Protein AF-G7L128-F1 (afdb_monomer_lite)

Organism: Medicago truncatula (NCBI:txid3880)

Foldseek 3Di:
DDDDDDDDDDPPDDDDDDDALVNVVLVLLQVWQKEWEAAPPDPQQVVVCCVLVVLVFDYHYDHLVPDPCSVRNLVVQCVVQVDPDFPGWMHGNSHTQGHSVSCVVCVVVVVNQVSSVVSVRHDDDDDPQKDWDWDDDPPGIDIDIDGDQQFFDPVLVVVVVVQVVVVVVCPPDDDSPDDADDDDDDDDDDDDDDDDDDDDDDPVNLVVLLVVLCVLQVHNPDDSVLSVQLVVVLVVLVVVPDDQADKDKDKDKDQCQVVDVVHHDPNHRGDRIDIDIDIDGNNCCNPRCNSNVSSVSVVVD

Radius of gyration: 31.06 Å; chains: 1; bounding box: 89×85×81 Å

Secondary structure (DSSP, 8-state):
----PPP-----PPPP----HHHHHHHHHHHSSEEEEE-TT-HHHHHHHHHHHHTT---EEEETTTSTTHHHHHHHHHHHHT-S--PSEEEETTEEEESHHHHHHHHHTSTHHHHHHHTT----SS--SEEEEEEEETTEEEEEEEE-TTT--HHHHHHHHHHHHHHTT-TT----SS------------------------HHHHHHHHHHHHHHHT-S---HHHHHHHHHHHHHHHHHT--TT-EEEEEEEEE-GGGSSSPPPTT--S--EEEEEEEEEHHHHHSTTHHHHHHHHHHT-

Sequence (301 aa):
MHYQTASWGNYHMTPTMMCDPLERIERLASENAVVIFSISTCCMCHAIKRLFCGMGVNPAVHELDEDPRGKELERALMRLLGTSNVVPVVFIGGKLIGTMDRVMACHINGSLVPLLKQAGALWFPSYVKTKIQVTELVDGIFIGCSFNHVVVDGKSVWHFINSWAEISRSCCHYQISKPPTLDFSSLNEEKHCLSNRLFHFTKEKILQLKSKINEEIGTTKISSLQALLTHIWSYVICFKQFDPQDEVFNRVMIGVGPRLVPPLPEYYFGNAIVSCMVKMKVGELLEEGGLSRHFLEIKAI

pLDDT: mean 77.66, std 19.0, range [26.95, 97.56]

InterPro domains:
  IPR002109 Glutaredoxin [PF00462] (34-97)
  IPR011905 Glutaredoxin-like, plant II [TIGR02189] (25-123)
  IPR023213 Chloramphenicol acetyltransferase-like domain superfamily [G3DSA:3.30.559.10] (128-182)
  IPR023213 Chloramphenicol acetyltransferase-like domain superfamily [G3DSA:3.30.559.10] (183-300)
  IPR036249 Thioredoxin-like superfamily [SSF52833] (22-123)
  IPR051283 Secondary metabolite acyltransferase [PTHR31896] (131-293)

Structure (mmCIF, N/CA/C/O backbone):
data_AF-G7L128-F1
#
_entry.id   AF-G7L128-F1
#
loop_
_atom_site.group_PDB
_atom_site.id
_atom_site.type_symbol
_atom_site.label_atom_id
_atom_site.label_alt_id
_atom_site.label_comp_id
_atom_site.label_asym_id
_atom_site.label_entity_id
_atom_site.label_seq_id
_atom_site.pdbx_PDB_ins_code
_atom_site.Cartn_x
_atom_site.Cartn_y
_atom_site.Cartn_z
_atom_site.occupancy
_atom_site.B_iso_or_equiv
_atom_site.auth_seq_id
_atom_site.auth_comp_id
_atom_site.auth_asym_id
_atom_site.auth_atom_id
_atom_site.pdbx_PDB_model_num
ATOM 1 N N . MET A 1 1 ? 56.629 -56.882 -9.388 1.00 32.88 1 MET A N 1
ATOM 2 C CA . MET A 1 1 ? 57.715 -55.891 -9.201 1.00 32.88 1 MET A CA 1
ATOM 3 C C . MET A 1 1 ? 57.555 -54.792 -10.244 1.00 32.88 1 MET A C 1
ATOM 5 O O . MET A 1 1 ? 57.111 -55.111 -11.333 1.00 32.88 1 MET A O 1
ATOM 9 N N . HIS A 1 2 ? 57.917 -53.554 -9.891 1.00 26.95 2 HIS A N 1
ATOM 10 C CA . HIS A 1 2 ? 58.057 -52.364 -10.752 1.00 26.95 2 HIS A CA 1
ATOM 11 C C . HIS A 1 2 ? 56.860 -51.872 -11.597 1.00 26.95 2 HIS A C 1
ATOM 13 O O . HIS A 1 2 ? 56.593 -52.332 -12.698 1.00 26.95 2 HIS A O 1
ATOM 19 N N . TYR A 1 3 ? 56.221 -50.833 -11.048 1.00 27.47 3 TYR A N 1
ATOM 20 C CA . TYR A 1 3 ? 55.767 -49.593 -11.695 1.00 27.47 3 TYR A CA 1
ATOM 21 C C . TYR A 1 3 ? 55.945 -49.427 -13.217 1.00 27.47 3 TYR A C 1
ATOM 23 O O . TYR A 1 3 ? 57.064 -49.433 -13.725 1.00 27.47 3 TYR A O 1
ATOM 31 N N . GLN A 1 4 ? 54.861 -48.992 -13.867 1.00 28.03 4 GLN A N 1
ATOM 32 C CA . GLN A 1 4 ? 54.910 -47.994 -14.938 1.00 28.03 4 GLN A CA 1
ATOM 33 C C . GLN A 1 4 ? 53.908 -46.870 -14.643 1.00 28.03 4 GLN A C 1
ATOM 35 O O . GLN A 1 4 ? 52.786 -47.109 -14.201 1.00 28.03 4 GLN A O 1
ATOM 40 N N . THR A 1 5 ? 54.344 -45.632 -14.854 1.00 34.25 5 THR A N 1
ATOM 41 C CA . THR A 1 5 ? 53.574 -44.400 -14.648 1.00 34.25 5 THR A CA 1
ATOM 42 C C . THR A 1 5 ? 52.685 -44.098 -15.851 1.00 34.25 5 THR A C 1
ATOM 44 O O . THR A 1 5 ? 53.198 -43.897 -16.952 1.00 34.25 5 THR A O 1
ATOM 47 N N . ALA A 1 6 ? 51.372 -43.997 -15.640 1.00 31.17 6 ALA A N 1
ATOM 48 C CA . ALA A 1 6 ? 50.448 -43.482 -16.647 1.00 31.17 6 ALA A CA 1
ATOM 49 C C . ALA A 1 6 ? 50.502 -41.943 -16.693 1.00 31.17 6 ALA A C 1
ATOM 51 O O . ALA A 1 6 ? 50.435 -41.276 -15.660 1.00 31.17 6 ALA A O 1
ATOM 52 N N . SER A 1 7 ? 50.654 -41.396 -17.901 1.00 30.08 7 SER A N 1
ATOM 53 C CA . SER A 1 7 ? 50.769 -39.956 -18.156 1.00 30.08 7 SER A CA 1
ATOM 54 C C . SER A 1 7 ? 49.443 -39.213 -17.944 1.00 30.08 7 SER A C 1
ATOM 56 O O . SER A 1 7 ? 48.365 -39.800 -18.041 1.00 30.08 7 SER A O 1
ATOM 58 N N . TRP A 1 8 ? 49.523 -37.907 -17.685 1.00 32.00 8 TRP A N 1
ATOM 59 C CA . TRP A 1 8 ? 48.364 -37.037 -17.483 1.00 32.00 8 TRP A CA 1
ATOM 60 C C . TRP A 1 8 ? 47.565 -36.885 -18.787 1.00 32.00 8 TRP A C 1
ATOM 62 O O . TRP A 1 8 ? 47.996 -36.209 -19.719 1.00 32.00 8 TRP A O 1
ATOM 72 N N . GLY A 1 9 ? 46.389 -37.513 -18.846 1.00 30.06 9 GLY A N 1
ATOM 73 C CA . GLY A 1 9 ? 45.418 -37.318 -19.922 1.00 30.06 9 GLY A CA 1
ATOM 74 C C . GLY A 1 9 ? 44.589 -36.052 -19.701 1.00 30.06 9 GLY A C 1
ATOM 75 O O . GLY A 1 9 ? 44.065 -35.835 -18.610 1.00 30.06 9 GLY A O 1
ATOM 76 N N . ASN A 1 10 ? 44.459 -35.224 -20.740 1.00 27.31 10 ASN A N 1
ATOM 77 C CA . ASN A 1 10 ? 43.702 -33.974 -20.694 1.00 27.31 10 ASN A CA 1
ATOM 78 C C . ASN A 1 10 ? 42.234 -34.199 -20.300 1.00 27.31 10 ASN A C 1
ATOM 80 O O . ASN A 1 10 ? 41.473 -34.826 -21.040 1.00 27.31 10 ASN A O 1
ATOM 84 N N . TYR A 1 11 ? 41.808 -33.578 -19.199 1.00 30.23 11 TYR A N 1
ATOM 85 C CA . TYR A 1 11 ? 40.392 -33.360 -18.922 1.00 30.23 11 TYR A CA 1
ATOM 86 C C . TYR A 1 11 ? 39.844 -32.336 -19.922 1.00 30.23 11 TYR A C 1
ATOM 88 O O . TYR A 1 11 ? 39.927 -31.127 -19.707 1.00 30.23 11 TYR A O 1
ATOM 96 N N . HIS A 1 12 ? 39.283 -32.818 -21.032 1.00 31.59 12 HIS A N 1
ATOM 97 C CA . HIS A 1 12 ? 38.457 -31.991 -21.906 1.00 31.59 12 HIS A CA 1
ATOM 98 C C . HIS A 1 12 ? 37.225 -31.519 -21.122 1.00 31.59 12 HIS A C 1
ATOM 100 O O . HIS A 1 12 ? 36.270 -32.273 -20.942 1.00 31.59 12 HIS A O 1
ATOM 106 N N . MET A 1 13 ? 37.242 -30.268 -20.655 1.00 30.31 13 MET A N 1
ATOM 107 C CA . MET A 1 13 ? 36.038 -29.627 -20.127 1.00 30.31 13 MET A CA 1
ATOM 108 C C . MET A 1 13 ? 35.024 -29.474 -21.263 1.00 30.31 13 MET A C 1
ATOM 110 O O . MET A 1 13 ? 35.315 -28.869 -22.295 1.00 30.31 13 MET A O 1
ATOM 114 N N . THR A 1 14 ? 33.825 -30.017 -21.072 1.00 31.02 14 THR A N 1
ATOM 115 C CA . THR A 1 14 ? 32.696 -29.802 -21.981 1.00 31.02 14 THR A CA 1
ATOM 116 C C . THR A 1 14 ? 32.240 -28.343 -21.907 1.00 31.02 14 THR A C 1
ATOM 118 O O . THR A 1 14 ? 32.032 -27.857 -20.792 1.00 31.02 14 THR A O 1
ATOM 121 N N . PRO A 1 15 ? 32.042 -27.639 -23.038 1.00 40.88 15 PRO A N 1
ATOM 122 C CA . PRO A 1 15 ? 31.575 -26.259 -23.017 1.00 40.88 15 PRO A CA 1
ATOM 123 C C . PRO A 1 15 ? 30.187 -26.139 -22.381 1.00 40.88 15 PRO A C 1
ATOM 125 O O . PRO A 1 15 ? 29.234 -26.793 -22.807 1.00 40.88 15 PRO A O 1
ATOM 128 N N . THR A 1 16 ? 30.072 -25.275 -21.375 1.00 42.59 16 THR A N 1
ATOM 129 C CA . THR A 1 16 ? 28.796 -24.864 -20.781 1.00 42.59 16 THR A CA 1
ATOM 130 C C . THR A 1 16 ? 27.873 -24.299 -21.865 1.00 42.59 16 THR A C 1
ATOM 132 O O . THR A 1 16 ? 28.326 -23.527 -22.709 1.00 42.59 16 THR A O 1
ATOM 135 N N . MET A 1 17 ? 26.585 -24.659 -21.838 1.00 43.59 17 MET A N 1
ATOM 136 C CA . MET A 1 17 ? 25.601 -24.264 -22.856 1.00 43.59 17 MET A CA 1
ATOM 137 C C . MET A 1 17 ? 25.582 -22.744 -23.098 1.00 43.59 17 MET A C 1
ATOM 139 O O . MET A 1 17 ? 25.109 -21.973 -22.261 1.00 43.59 17 MET A O 1
ATO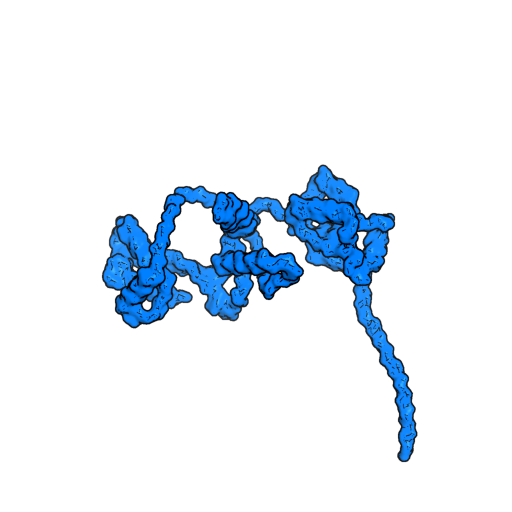M 143 N N . MET A 1 18 ? 26.045 -22.315 -24.275 1.00 48.16 18 MET A N 1
ATOM 144 C CA . MET A 1 18 ? 25.820 -20.959 -24.769 1.00 48.16 18 MET A CA 1
ATOM 145 C C . MET A 1 18 ? 24.379 -20.864 -25.284 1.00 48.16 18 MET A C 1
ATOM 147 O O . MET A 1 18 ? 24.076 -21.349 -26.369 1.00 48.16 18 MET A O 1
ATOM 151 N N . CYS A 1 19 ? 23.495 -20.262 -24.487 1.00 59.25 19 CYS A N 1
ATOM 152 C CA . CYS A 1 19 ? 22.141 -19.883 -24.908 1.00 59.25 19 CYS A CA 1
ATOM 153 C C . CYS A 1 19 ? 22.226 -18.846 -26.041 1.00 59.25 19 CYS A C 1
ATOM 155 O O . CYS A 1 19 ? 22.999 -17.883 -25.932 1.00 59.25 19 CYS A O 1
ATOM 157 N N . ASP A 1 20 ? 21.474 -19.074 -27.119 1.00 87.88 20 ASP A N 1
ATOM 158 C CA . ASP A 1 20 ? 21.613 -18.345 -28.382 1.00 87.88 20 ASP A CA 1
ATOM 159 C C . ASP A 1 20 ? 21.229 -16.853 -28.230 1.00 87.88 20 ASP A C 1
ATOM 161 O O . ASP A 1 20 ? 20.316 -16.522 -27.466 1.00 87.88 20 ASP A O 1
ATOM 165 N N . PRO A 1 21 ? 21.902 -15.906 -28.919 1.00 89.75 21 PRO A N 1
ATOM 166 C CA . PRO A 1 21 ? 21.582 -14.486 -28.789 1.00 89.75 21 PRO A CA 1
ATOM 167 C C . PRO A 1 21 ? 20.144 -14.116 -29.179 1.00 89.75 21 PRO A C 1
ATOM 169 O O . PRO A 1 21 ? 19.606 -13.178 -28.593 1.00 89.75 21 PRO A O 1
ATOM 172 N N . LEU A 1 22 ? 19.511 -14.823 -30.123 1.00 90.62 22 LEU A N 1
ATOM 173 C CA . LEU A 1 22 ? 18.109 -14.602 -30.489 1.00 90.62 22 LEU A CA 1
ATOM 174 C C . LEU A 1 22 ? 17.167 -15.157 -29.414 1.00 90.62 22 LEU A C 1
ATOM 176 O O . LEU A 1 22 ? 16.297 -14.426 -28.948 1.00 90.62 22 LEU A O 1
ATOM 180 N N . GLU A 1 23 ? 17.407 -16.383 -28.944 1.00 91.88 23 GLU A N 1
ATOM 181 C CA . GLU A 1 23 ? 16.674 -16.991 -27.820 1.00 91.88 23 GLU A CA 1
ATOM 182 C C . GLU A 1 23 ? 16.718 -16.085 -26.572 1.00 91.88 23 GLU A C 1
ATOM 184 O O . GLU A 1 23 ? 15.709 -15.873 -25.895 1.00 91.88 23 GLU A O 1
ATOM 189 N N . ARG A 1 24 ? 17.872 -15.457 -26.299 1.00 93.12 24 ARG A N 1
ATOM 190 C CA . ARG A 1 24 ? 18.017 -14.464 -25.225 1.00 93.12 24 ARG A CA 1
ATOM 191 C C . ARG A 1 24 ? 17.147 -13.219 -25.446 1.00 93.12 24 ARG A C 1
ATOM 193 O O . ARG A 1 24 ? 16.585 -12.721 -24.473 1.00 93.12 24 ARG A O 1
ATOM 200 N N . ILE A 1 25 ? 17.043 -12.703 -26.674 1.00 94.00 25 ILE A N 1
ATOM 201 C CA . ILE A 1 25 ? 16.193 -11.540 -26.999 1.00 94.00 25 ILE A CA 1
ATOM 202 C C . ILE A 1 25 ? 14.718 -11.891 -26.804 1.00 94.00 25 ILE A C 1
ATOM 204 O O . ILE A 1 25 ? 14.003 -11.146 -26.134 1.00 94.00 25 ILE A O 1
ATOM 208 N N . GLU A 1 26 ? 14.280 -13.028 -27.346 1.00 92.94 26 GLU A N 1
ATOM 209 C CA . GLU A 1 26 ? 12.899 -13.506 -27.244 1.00 92.94 26 GLU A CA 1
ATOM 210 C C . GLU A 1 26 ? 12.492 -13.728 -25.786 1.00 92.94 26 GLU A C 1
ATOM 212 O O . GLU A 1 26 ? 11.439 -13.248 -25.362 1.00 92.94 26 GLU A O 1
ATOM 217 N N . ARG A 1 27 ? 13.364 -14.358 -24.986 1.00 93.56 27 ARG A N 1
ATOM 218 C CA . ARG A 1 27 ? 13.123 -14.548 -23.554 1.00 93.56 27 ARG A CA 1
ATOM 219 C C . ARG A 1 27 ? 12.930 -13.213 -22.838 1.00 93.56 27 ARG A C 1
ATOM 221 O O . ARG A 1 27 ? 11.882 -13.019 -22.227 1.00 93.56 27 ARG A O 1
ATOM 228 N N . LEU A 1 28 ? 13.874 -12.276 -22.975 1.00 92.44 28 LEU A N 1
ATOM 229 C CA . LEU A 1 28 ? 13.788 -10.956 -22.335 1.00 92.44 28 LEU A CA 1
ATOM 230 C C . LEU A 1 28 ? 12.509 -10.205 -22.744 1.00 92.44 28 LEU A C 1
ATOM 232 O O . LEU A 1 28 ? 11.834 -9.637 -21.884 1.00 92.44 28 LEU A O 1
ATOM 236 N N . ALA A 1 29 ? 12.149 -10.252 -24.033 1.00 93.69 29 ALA A N 1
ATOM 237 C CA . ALA A 1 29 ? 10.928 -9.655 -24.578 1.00 93.69 29 ALA A CA 1
ATOM 238 C C . ALA A 1 29 ? 9.633 -10.309 -24.060 1.00 93.69 29 ALA A C 1
ATOM 240 O O . ALA A 1 29 ? 8.615 -9.626 -23.958 1.00 93.69 29 ALA A O 1
ATOM 241 N N . SER A 1 30 ? 9.658 -11.609 -23.748 1.00 90.88 30 SER A N 1
ATOM 242 C CA . SER A 1 30 ? 8.515 -12.363 -23.210 1.00 90.88 30 SER A CA 1
ATOM 243 C C . SER A 1 30 ? 8.334 -12.208 -21.694 1.00 90.88 30 SER A C 1
ATOM 245 O O . SER A 1 30 ? 7.203 -12.186 -21.214 1.00 90.88 30 SER A O 1
ATOM 247 N N . GLU A 1 31 ? 9.432 -12.051 -20.947 1.00 91.31 31 GLU A N 1
ATOM 248 C CA . GLU A 1 31 ? 9.440 -11.897 -19.485 1.00 91.31 31 GLU A CA 1
ATOM 249 C C . GLU A 1 31 ? 8.936 -10.512 -19.031 1.00 91.31 31 GLU A C 1
ATOM 251 O O . GLU A 1 31 ? 8.570 -10.337 -17.870 1.00 91.31 31 GLU A O 1
ATOM 256 N N . ASN A 1 32 ? 8.906 -9.518 -19.930 1.00 88.38 32 ASN A N 1
ATOM 257 C CA . ASN A 1 32 ? 8.636 -8.118 -19.600 1.00 88.38 32 ASN A CA 1
ATOM 258 C C . ASN A 1 32 ? 7.580 -7.493 -20.526 1.00 88.38 32 ASN A C 1
ATOM 260 O O . ASN A 1 32 ? 7.617 -7.648 -21.744 1.00 88.38 32 ASN A O 1
ATOM 264 N N . ALA A 1 33 ? 6.672 -6.693 -19.956 1.00 91.50 33 ALA A N 1
ATOM 265 C CA . ALA A 1 33 ? 5.593 -6.037 -20.703 1.00 91.50 33 ALA A CA 1
ATOM 266 C C . ALA A 1 33 ? 6.096 -5.068 -21.796 1.00 91.50 33 ALA A C 1
ATOM 268 O O . ALA A 1 33 ? 5.480 -4.960 -22.860 1.00 91.50 33 ALA A O 1
ATOM 269 N N . VAL A 1 34 ? 7.216 -4.379 -21.546 1.00 96.25 34 VAL A N 1
ATOM 270 C CA . VAL A 1 34 ? 7.946 -3.554 -22.522 1.00 96.25 34 VAL A CA 1
ATOM 271 C C . VAL A 1 34 ? 9.441 -3.749 -22.315 1.00 96.25 34 VAL A C 1
ATOM 273 O O . VAL A 1 34 ? 9.915 -3.651 -21.182 1.00 96.25 34 VAL A O 1
ATOM 276 N N . VAL A 1 35 ? 10.177 -3.960 -23.406 1.00 97.56 35 VAL A N 1
ATOM 277 C CA . VAL A 1 35 ? 11.645 -4.034 -23.413 1.00 97.56 35 VAL A CA 1
ATOM 278 C C . VAL A 1 35 ? 12.216 -3.003 -24.370 1.00 97.56 35 VAL A C 1
ATOM 280 O O . VAL A 1 35 ? 11.709 -2.840 -25.481 1.00 97.56 35 VAL A O 1
ATOM 283 N N . ILE A 1 36 ? 13.290 -2.336 -23.951 1.00 96.88 36 ILE A N 1
ATOM 284 C CA . ILE A 1 36 ? 14.074 -1.411 -24.767 1.00 96.88 36 ILE A CA 1
ATOM 285 C C . ILE A 1 36 ? 15.528 -1.894 -24.790 1.00 96.88 36 ILE A C 1
ATOM 287 O O . ILE A 1 36 ? 16.222 -1.817 -23.776 1.00 96.88 36 ILE A O 1
ATOM 291 N N . PHE A 1 37 ? 16.012 -2.327 -25.953 1.00 96.50 37 PHE A N 1
ATOM 292 C CA . PHE A 1 37 ? 17.449 -2.475 -26.194 1.00 96.50 37 PHE A CA 1
ATOM 293 C C . PHE A 1 37 ? 18.019 -1.125 -26.627 1.00 96.50 37 PHE A C 1
ATOM 295 O O . PHE A 1 37 ? 17.472 -0.464 -27.514 1.00 96.50 37 PHE A O 1
ATOM 302 N N . SER A 1 38 ? 19.088 -0.698 -25.965 1.00 93.69 38 SER A N 1
ATOM 303 C CA . SER A 1 38 ? 19.544 0.690 -25.928 1.00 93.69 38 SER A CA 1
ATOM 304 C C . SER A 1 38 ? 21.074 0.780 -25.996 1.00 93.69 38 SER A C 1
ATOM 306 O O . SER A 1 38 ? 21.760 -0.223 -25.833 1.00 93.69 38 SER A O 1
ATOM 308 N N . ILE A 1 39 ? 21.599 1.978 -26.253 1.00 91.62 39 ILE A N 1
ATOM 309 C CA . ILE A 1 39 ? 22.991 2.352 -25.965 1.00 91.62 39 ILE A CA 1
ATOM 310 C C . ILE A 1 39 ? 22.949 3.553 -25.016 1.00 91.62 39 ILE A C 1
ATOM 312 O O . ILE A 1 39 ? 22.204 4.507 -25.280 1.00 91.62 39 ILE A O 1
ATOM 316 N N . SER A 1 40 ? 23.750 3.525 -23.948 1.00 84.12 40 SER A N 1
ATOM 317 C CA . SER A 1 40 ? 23.712 4.507 -22.852 1.00 84.12 40 SER A CA 1
ATOM 318 C C . SER A 1 40 ? 23.895 5.957 -23.326 1.00 84.12 40 SER A C 1
ATOM 320 O O . SER A 1 40 ? 23.267 6.869 -22.796 1.00 84.12 40 SER A O 1
ATOM 322 N N . THR A 1 41 ? 24.697 6.160 -24.377 1.00 84.94 41 THR A N 1
ATOM 323 C CA . THR A 1 41 ? 25.055 7.466 -24.961 1.00 84.94 41 THR A CA 1
ATOM 324 C C . THR A 1 41 ? 24.150 7.917 -26.120 1.00 84.94 41 THR A C 1
ATOM 326 O O . THR A 1 41 ? 24.357 8.985 -26.699 1.00 84.94 41 THR A O 1
ATOM 329 N N . CYS A 1 42 ? 23.131 7.135 -26.492 1.00 85.00 42 CYS A N 1
ATOM 330 C CA . CYS A 1 42 ? 22.290 7.421 -27.655 1.00 85.00 42 CYS A CA 1
ATOM 331 C C . CYS A 1 42 ? 21.108 8.355 -27.322 1.00 85.00 42 CYS A C 1
ATOM 333 O O . CYS A 1 42 ? 20.186 7.998 -26.582 1.00 85.00 42 CYS A O 1
ATOM 335 N N . CYS A 1 43 ? 21.056 9.531 -27.959 1.00 85.88 43 CYS A N 1
ATOM 336 C CA . CYS A 1 43 ? 19.971 10.507 -27.779 1.00 85.88 43 CYS A CA 1
ATOM 337 C C . CYS A 1 43 ? 18.574 9.952 -28.128 1.00 85.88 43 CYS A C 1
ATOM 339 O O . CYS A 1 43 ? 17.607 10.235 -27.420 1.00 85.88 43 CYS A O 1
ATOM 341 N N . MET A 1 44 ? 18.468 9.102 -29.157 1.00 90.31 44 MET A N 1
ATOM 342 C CA . MET A 1 44 ? 17.212 8.442 -29.545 1.00 90.31 44 MET A CA 1
ATOM 343 C C . MET A 1 44 ? 16.751 7.437 -28.481 1.00 90.31 44 MET A C 1
ATOM 345 O O . MET A 1 44 ? 15.557 7.335 -28.199 1.00 90.31 44 MET A O 1
ATOM 349 N N . CYS A 1 45 ? 17.690 6.751 -27.821 1.00 85.69 45 CYS A N 1
ATOM 350 C CA . CYS A 1 45 ? 17.380 5.867 -26.699 1.00 85.69 45 CYS A CA 1
ATOM 351 C C . CYS A 1 45 ? 16.856 6.654 -25.493 1.00 85.69 45 CYS A C 1
ATOM 353 O O . CYS A 1 45 ? 15.855 6.257 -24.897 1.00 85.69 45 CYS A O 1
ATOM 355 N N . HIS A 1 46 ? 17.459 7.802 -25.164 1.00 86.50 46 HIS A N 1
ATOM 356 C CA . HIS A 1 46 ? 16.912 8.694 -24.136 1.00 86.50 46 HIS A CA 1
ATOM 357 C C . HIS A 1 46 ? 15.513 9.215 -24.495 1.00 86.50 46 HIS A C 1
ATOM 359 O O . HIS A 1 46 ? 14.645 9.244 -23.623 1.00 86.50 46 HIS A O 1
ATOM 365 N N . ALA A 1 47 ? 15.266 9.589 -25.755 1.00 83.56 47 ALA A N 1
ATOM 366 C CA . ALA A 1 47 ? 13.951 10.044 -26.208 1.00 83.56 47 ALA A CA 1
ATOM 367 C C . ALA A 1 47 ? 12.873 8.961 -26.014 1.00 83.56 47 ALA A C 1
ATOM 369 O O . ALA A 1 47 ? 11.831 9.238 -25.422 1.00 83.56 47 ALA A O 1
ATOM 370 N N . ILE A 1 48 ? 13.157 7.715 -26.412 1.00 91.31 48 ILE A N 1
ATOM 371 C CA . ILE A 1 48 ? 12.264 6.565 -26.200 1.00 91.31 48 ILE A CA 1
ATOM 372 C C . ILE A 1 48 ? 12.022 6.277 -24.713 1.00 91.31 48 ILE A C 1
ATOM 374 O O . ILE A 1 48 ? 10.869 6.127 -24.307 1.00 91.31 48 ILE A O 1
ATOM 378 N N . LYS A 1 49 ? 13.070 6.261 -23.877 1.00 87.19 49 LYS A N 1
ATOM 379 C CA . LYS A 1 49 ? 12.919 6.065 -22.422 1.00 87.19 49 LYS A CA 1
ATOM 380 C C . LYS A 1 49 ? 12.015 7.146 -21.822 1.00 87.19 49 LYS A C 1
ATOM 382 O O . LYS A 1 49 ? 11.091 6.833 -21.078 1.00 87.19 49 LYS A O 1
ATOM 387 N N . ARG A 1 50 ? 12.219 8.417 -22.197 1.00 81.62 50 ARG A N 1
ATOM 388 C CA . ARG A 1 50 ? 11.389 9.540 -21.729 1.00 81.62 50 ARG A CA 1
ATOM 389 C C . ARG A 1 50 ? 9.952 9.486 -22.246 1.00 81.62 50 ARG A C 1
ATOM 391 O O . ARG A 1 50 ? 9.063 9.866 -21.491 1.00 81.62 50 ARG A O 1
ATOM 398 N N . LEU A 1 51 ? 9.713 8.999 -23.465 1.00 84.94 51 LEU A N 1
ATOM 399 C CA . LEU A 1 51 ? 8.364 8.786 -23.997 1.00 84.94 51 LEU A CA 1
ATOM 400 C C . LEU A 1 51 ? 7.592 7.774 -23.140 1.00 84.94 51 LEU A C 1
ATOM 402 O O . LEU A 1 51 ? 6.518 8.096 -22.638 1.00 84.94 51 LEU A O 1
ATOM 406 N N . PHE A 1 52 ? 8.158 6.585 -22.908 1.00 86.12 52 PHE A N 1
ATOM 407 C CA . PHE A 1 52 ? 7.500 5.552 -22.101 1.00 86.12 52 PHE A CA 1
ATOM 408 C C . PHE A 1 52 ? 7.315 5.984 -20.639 1.00 86.12 52 PHE A C 1
ATOM 410 O O . PHE A 1 52 ? 6.195 5.902 -20.131 1.00 86.12 52 PHE A O 1
ATOM 417 N N . CYS A 1 53 ? 8.344 6.548 -19.996 1.00 79.69 53 CYS A N 1
ATOM 418 C CA . CYS A 1 53 ? 8.216 7.079 -18.635 1.00 79.69 53 CYS A CA 1
ATOM 419 C C . CYS A 1 53 ? 7.174 8.210 -18.544 1.00 79.69 53 CYS A C 1
ATOM 421 O O . CYS A 1 53 ? 6.386 8.242 -17.602 1.00 79.69 53 CYS A O 1
ATOM 423 N N . GLY A 1 54 ? 7.118 9.110 -19.533 1.00 70.69 54 GLY A N 1
ATOM 424 C CA . GLY A 1 54 ? 6.122 10.186 -19.606 1.00 70.69 54 GLY A CA 1
ATOM 425 C C . GLY A 1 54 ? 4.689 9.686 -19.824 1.00 70.69 54 GLY A C 1
ATOM 426 O O . GLY A 1 54 ? 3.740 10.335 -19.392 1.00 70.69 54 GLY A O 1
ATOM 427 N N . MET A 1 55 ? 4.526 8.508 -20.431 1.00 79.19 55 MET A N 1
ATOM 428 C CA . MET A 1 55 ? 3.246 7.804 -20.538 1.00 79.19 55 MET A CA 1
ATOM 429 C C . MET A 1 55 ? 2.898 6.985 -19.277 1.00 79.19 55 MET A C 1
ATOM 431 O O . MET A 1 55 ? 1.807 6.428 -19.212 1.00 79.19 55 MET A O 1
ATOM 435 N N . GLY A 1 56 ? 3.780 6.915 -18.271 1.00 73.94 56 GLY A N 1
ATOM 436 C CA . GLY A 1 56 ? 3.576 6.126 -17.047 1.00 73.94 56 GLY A CA 1
ATOM 437 C C . GLY A 1 56 ? 3.933 4.640 -17.177 1.00 73.94 56 GLY A C 1
ATOM 438 O O . GLY A 1 56 ? 3.505 3.835 -16.353 1.00 73.94 56 GLY A O 1
ATOM 439 N N . VAL A 1 57 ? 4.699 4.269 -18.206 1.00 84.56 57 VAL A N 1
ATOM 440 C CA . VAL A 1 57 ? 5.195 2.905 -18.441 1.00 84.56 57 VAL A CA 1
ATOM 441 C C . VAL A 1 57 ? 6.568 2.734 -17.791 1.00 84.56 57 VAL A C 1
ATOM 443 O O . VAL A 1 57 ? 7.418 3.613 -17.916 1.00 84.56 57 VAL A O 1
ATOM 446 N N . ASN A 1 58 ? 6.812 1.580 -17.163 1.00 83.00 58 ASN A N 1
ATOM 447 C CA . ASN A 1 58 ? 8.129 1.181 -16.657 1.00 83.00 58 ASN A CA 1
ATOM 448 C C . ASN A 1 58 ? 8.744 0.084 -17.555 1.00 83.00 58 ASN A C 1
ATOM 450 O O . ASN A 1 58 ? 8.432 -1.092 -17.356 1.00 83.00 58 ASN A O 1
ATOM 454 N N . PRO A 1 59 ? 9.549 0.434 -18.574 1.00 89.62 59 PRO A N 1
ATOM 455 C CA . PRO A 1 59 ? 10.162 -0.539 -19.474 1.00 89.62 59 PRO A CA 1
ATOM 456 C C . PRO A 1 59 ? 11.401 -1.202 -18.855 1.00 89.62 59 PRO A C 1
ATOM 458 O O . PRO A 1 59 ? 12.201 -0.543 -18.191 1.00 89.62 59 PRO A O 1
ATOM 461 N N . ALA A 1 60 ? 11.624 -2.481 -19.156 1.00 94.19 60 ALA A N 1
ATOM 462 C CA . ALA A 1 60 ? 12.913 -3.122 -18.919 1.00 94.19 60 ALA A CA 1
ATOM 463 C C . ALA A 1 60 ? 13.929 -2.607 -19.952 1.00 94.19 60 ALA A C 1
ATOM 465 O O . ALA A 1 60 ? 13.713 -2.723 -21.160 1.00 94.19 60 ALA A O 1
ATOM 466 N N . VAL A 1 61 ? 15.024 -2.002 -19.490 1.00 93.69 61 VAL A N 1
ATOM 467 C CA . VAL A 1 61 ? 16.066 -1.435 -20.357 1.00 93.69 61 VAL A CA 1
ATOM 468 C C . VAL A 1 61 ? 17.302 -2.328 -20.324 1.00 93.69 61 VAL A C 1
ATOM 470 O O . VAL A 1 61 ? 17.793 -2.675 -19.252 1.00 93.69 61 VAL A O 1
ATOM 473 N N . HIS A 1 62 ? 17.821 -2.666 -21.502 1.00 93.88 62 HIS A N 1
ATOM 474 C CA . HIS A 1 62 ? 19.088 -3.373 -21.669 1.00 93.88 62 HIS A CA 1
ATOM 475 C C . HIS A 1 62 ? 20.050 -2.502 -22.482 1.00 93.88 62 HIS A C 1
ATOM 477 O O . HIS A 1 62 ? 19.883 -2.346 -23.694 1.00 93.88 62 HIS A O 1
ATOM 483 N N . GLU A 1 63 ? 21.040 -1.920 -21.805 1.00 92.94 63 GLU A N 1
ATOM 484 C CA . GLU A 1 63 ? 22.125 -1.164 -22.437 1.00 92.94 63 GLU A CA 1
ATOM 485 C C . GLU A 1 63 ? 23.127 -2.149 -23.068 1.00 92.94 63 GLU A C 1
ATOM 487 O O . GLU A 1 63 ? 23.786 -2.933 -22.382 1.00 92.94 63 GLU A O 1
ATOM 492 N N . LEU A 1 64 ? 23.214 -2.150 -24.398 1.00 93.38 64 LEU A N 1
ATOM 493 C CA . LEU A 1 64 ? 24.058 -3.063 -25.176 1.00 93.38 64 LEU A CA 1
ATOM 494 C C . LEU A 1 64 ? 25.552 -2.725 -25.073 1.00 93.38 64 LEU A C 1
ATOM 496 O O . LEU A 1 64 ? 26.394 -3.568 -25.372 1.00 93.38 64 LEU A O 1
ATOM 500 N N . ASP A 1 65 ? 25.891 -1.506 -24.669 1.00 91.00 65 ASP A N 1
ATOM 501 C CA . ASP A 1 65 ? 27.257 -1.065 -24.401 1.00 91.00 65 ASP A CA 1
ATOM 502 C C . ASP A 1 65 ? 27.747 -1.429 -22.987 1.00 91.00 65 ASP A C 1
ATOM 504 O O . ASP A 1 65 ? 28.956 -1.461 -22.761 1.00 91.00 65 ASP A O 1
ATOM 508 N N . GLU A 1 66 ? 26.838 -1.784 -22.071 1.00 92.00 66 GLU A N 1
ATOM 509 C CA . GLU A 1 66 ? 27.158 -2.231 -20.705 1.00 92.00 66 GLU A CA 1
ATOM 510 C C . GLU A 1 66 ? 27.066 -3.766 -20.536 1.00 92.00 66 GLU A C 1
ATOM 512 O O . GLU A 1 66 ? 27.702 -4.336 -19.647 1.00 92.00 66 GLU A O 1
ATOM 517 N N . ASP A 1 67 ? 26.318 -4.470 -21.397 1.00 88.25 67 ASP A N 1
ATOM 518 C CA . ASP A 1 67 ? 26.218 -5.937 -21.372 1.00 88.25 67 ASP A CA 1
ATOM 519 C C . ASP A 1 67 ? 27.492 -6.610 -21.941 1.00 88.25 67 ASP A C 1
ATOM 521 O O . ASP A 1 67 ? 27.853 -6.361 -23.096 1.00 88.25 67 ASP A O 1
ATOM 525 N N . PRO A 1 68 ? 28.145 -7.549 -21.222 1.00 89.50 68 PRO A N 1
ATOM 526 C CA . PRO A 1 68 ? 29.327 -8.264 -21.726 1.00 89.50 68 PRO A CA 1
ATOM 527 C C . PRO A 1 68 ? 29.112 -9.038 -23.040 1.00 89.50 68 PRO A C 1
ATOM 529 O O . PRO A 1 68 ? 30.067 -9.275 -23.778 1.00 89.50 68 PRO A O 1
ATOM 532 N N . ARG A 1 69 ? 27.866 -9.427 -23.350 1.00 90.69 69 ARG A N 1
ATOM 533 C CA . ARG A 1 69 ? 27.438 -10.053 -24.616 1.00 90.69 69 ARG A CA 1
ATOM 534 C C . ARG A 1 69 ? 26.631 -9.093 -25.500 1.00 90.69 69 ARG A C 1
ATOM 536 O O . ARG A 1 69 ? 26.011 -9.518 -26.476 1.00 90.69 69 ARG A O 1
ATOM 543 N N . GLY A 1 70 ? 26.636 -7.796 -25.204 1.00 90.75 70 GLY A N 1
ATOM 544 C CA . GLY A 1 70 ? 25.848 -6.791 -25.913 1.00 90.75 70 GLY A CA 1
ATOM 545 C C . GLY A 1 70 ? 26.142 -6.730 -27.412 1.00 90.75 70 GLY A C 1
ATOM 546 O O . GLY A 1 70 ? 25.210 -6.687 -28.206 1.00 90.75 70 GLY A O 1
ATOM 547 N N . LYS A 1 71 ? 27.405 -6.903 -27.830 1.00 91.44 71 LYS A N 1
ATOM 548 C CA . LYS A 1 71 ? 27.793 -7.014 -29.255 1.00 91.44 71 LYS A CA 1
ATOM 549 C C . LYS A 1 71 ? 27.222 -8.244 -29.975 1.00 91.44 71 LYS A C 1
ATOM 551 O O . LYS A 1 71 ? 27.181 -8.275 -31.203 1.00 91.44 71 LYS A O 1
ATOM 556 N N . GLU A 1 72 ? 26.844 -9.301 -29.261 1.00 93.50 72 GLU A N 1
ATOM 557 C CA . GLU A 1 72 ? 26.180 -10.474 -29.851 1.00 93.50 72 GLU A CA 1
ATOM 558 C C . GLU A 1 72 ? 24.685 -10.203 -30.028 1.00 93.50 72 GLU A C 1
ATOM 560 O O . GLU A 1 72 ? 24.146 -10.437 -31.111 1.00 93.50 72 GLU A O 1
ATOM 565 N N . LEU A 1 73 ? 24.057 -9.619 -29.002 1.00 93.56 73 LEU A N 1
ATOM 566 C CA . LEU A 1 73 ? 22.674 -9.144 -29.042 1.00 93.56 73 LEU A CA 1
ATOM 567 C C . LEU A 1 73 ? 22.467 -8.096 -30.143 1.00 93.56 73 LEU A C 1
ATOM 569 O O . LEU A 1 73 ? 21.542 -8.220 -30.936 1.00 93.56 73 LEU A O 1
ATOM 573 N N . GLU A 1 74 ? 23.356 -7.110 -30.255 1.00 92.88 74 GLU A N 1
ATOM 574 C CA . GLU A 1 74 ? 23.308 -6.058 -31.274 1.00 92.88 74 GLU A CA 1
ATOM 575 C C . GLU A 1 74 ? 23.303 -6.649 -32.694 1.00 92.88 74 GLU A C 1
ATOM 577 O O . GLU A 1 74 ? 22.451 -6.303 -33.511 1.00 92.88 74 GLU A O 1
ATOM 582 N N . ARG A 1 75 ? 24.180 -7.625 -32.977 1.00 91.75 75 ARG A N 1
ATOM 583 C CA . ARG A 1 75 ? 24.208 -8.335 -34.270 1.00 91.75 75 ARG A CA 1
ATOM 584 C C . ARG A 1 75 ? 22.946 -9.163 -34.521 1.00 91.75 75 ARG A C 1
ATOM 586 O O . ARG A 1 75 ? 22.520 -9.272 -35.669 1.00 91.75 75 ARG A O 1
ATOM 593 N N . ALA A 1 76 ? 22.354 -9.761 -33.488 1.00 93.19 76 ALA A N 1
ATOM 594 C CA . ALA A 1 76 ? 21.085 -10.474 -33.618 1.00 93.19 76 ALA A CA 1
ATOM 595 C C . ALA A 1 76 ? 19.923 -9.503 -33.906 1.00 93.19 76 ALA A C 1
ATOM 597 O O . ALA A 1 76 ? 19.124 -9.758 -34.805 1.00 93.19 76 ALA A O 1
ATOM 598 N N . LEU A 1 77 ? 19.892 -8.341 -33.248 1.00 93.69 77 LEU A N 1
ATOM 599 C CA . LEU A 1 77 ? 18.934 -7.265 -33.521 1.00 93.69 77 LEU A CA 1
ATOM 600 C C . LEU A 1 77 ? 19.097 -6.692 -34.943 1.00 93.69 77 LEU A C 1
ATOM 602 O O . LEU A 1 77 ? 18.090 -6.463 -35.610 1.00 93.69 77 LEU A O 1
ATOM 606 N N . MET A 1 78 ? 20.330 -6.547 -35.456 1.00 90.94 78 MET A N 1
ATOM 607 C CA . MET A 1 78 ? 20.579 -6.142 -36.856 1.00 90.94 78 MET A CA 1
ATOM 608 C C . MET A 1 78 ? 19.962 -7.141 -37.841 1.00 90.94 78 MET A C 1
ATOM 610 O O . MET A 1 78 ? 19.325 -6.743 -38.815 1.00 90.94 78 MET A O 1
ATOM 614 N N . ARG A 1 79 ? 20.113 -8.448 -37.576 1.00 89.50 79 ARG A N 1
ATOM 615 C CA . ARG A 1 79 ? 19.526 -9.519 -38.400 1.00 89.50 79 ARG A CA 1
ATOM 616 C C . ARG A 1 79 ? 17.996 -9.520 -38.352 1.00 89.50 79 ARG A C 1
ATOM 618 O O . ARG A 1 79 ? 17.377 -9.745 -39.384 1.00 89.50 79 ARG A O 1
ATOM 625 N N . LEU A 1 80 ? 17.399 -9.249 -37.188 1.00 87.50 80 LEU A N 1
ATOM 626 C CA . LEU A 1 80 ? 15.942 -9.161 -37.018 1.00 87.50 80 LEU A CA 1
ATOM 627 C C . LEU A 1 80 ? 15.321 -7.947 -37.722 1.00 87.50 80 LEU A C 1
ATOM 629 O O . LEU A 1 80 ? 14.217 -8.044 -38.251 1.00 87.50 80 LEU A O 1
ATOM 633 N N . LEU A 1 81 ? 16.003 -6.800 -37.697 1.00 87.31 81 LEU A N 1
ATOM 634 C CA . LEU A 1 81 ? 15.488 -5.544 -38.251 1.00 87.31 81 LEU A CA 1
ATOM 635 C C . LEU A 1 81 ? 15.848 -5.334 -39.726 1.00 87.31 81 LEU A C 1
ATOM 637 O O . LEU A 1 81 ? 15.176 -4.562 -40.407 1.00 87.31 81 LEU A O 1
ATOM 641 N N . GLY A 1 82 ? 16.905 -5.985 -40.217 1.00 85.12 82 GLY A N 1
ATOM 642 C CA . GLY A 1 82 ? 17.460 -5.726 -41.546 1.00 85.12 82 GLY A CA 1
ATOM 643 C C . GLY A 1 82 ? 18.153 -4.361 -41.662 1.00 85.12 82 GLY A C 1
ATOM 644 O O . GLY A 1 82 ? 18.327 -3.861 -42.771 1.00 85.12 82 GLY A O 1
ATOM 645 N N . THR A 1 83 ? 18.535 -3.742 -40.537 1.00 78.88 83 THR A N 1
ATOM 646 C CA . THR A 1 83 ? 19.144 -2.403 -40.477 1.00 78.88 83 THR A CA 1
ATOM 647 C C . THR A 1 83 ? 20.501 -2.420 -39.774 1.00 78.88 83 THR A C 1
ATOM 649 O O . THR A 1 83 ? 20.756 -3.234 -38.890 1.00 78.88 83 THR A O 1
ATOM 652 N N . SER A 1 84 ? 21.382 -1.492 -40.159 1.00 74.75 84 SER A N 1
ATOM 653 C CA . SER A 1 84 ? 22.696 -1.288 -39.529 1.00 74.75 84 SER A CA 1
ATOM 654 C C . SER A 1 84 ? 22.619 -0.480 -38.231 1.00 74.75 84 SER A C 1
ATOM 656 O O . SER A 1 84 ? 23.342 -0.771 -37.286 1.00 74.75 84 SER A O 1
ATOM 658 N N . ASN A 1 85 ? 21.716 0.502 -38.162 1.00 75.25 85 ASN A N 1
ATOM 659 C CA . ASN A 1 85 ? 21.386 1.212 -36.929 1.00 75.25 85 ASN A CA 1
ATOM 660 C C . ASN A 1 85 ? 20.194 0.514 -36.270 1.00 75.25 85 ASN A C 1
ATOM 662 O O . ASN A 1 85 ? 19.105 0.474 -36.850 1.00 75.25 85 ASN A O 1
ATOM 666 N N . VAL A 1 86 ? 20.409 -0.048 -35.078 1.00 78.25 86 VAL A N 1
ATOM 667 C CA . VAL A 1 86 ? 19.386 -0.837 -34.372 1.00 78.25 86 VAL A CA 1
ATOM 668 C C . VAL A 1 86 ? 18.796 -0.126 -33.162 1.00 78.25 86 VAL A C 1
ATOM 670 O O . VAL A 1 86 ? 17.598 -0.234 -32.938 1.00 78.25 86 VAL A O 1
ATOM 673 N N . VAL A 1 87 ? 19.574 0.632 -32.388 1.00 88.50 87 VAL A N 1
ATOM 674 C CA . VAL A 1 87 ? 19.056 1.217 -31.142 1.00 88.50 87 VAL A CA 1
ATOM 675 C C . VAL A 1 87 ? 18.321 2.554 -31.350 1.00 88.50 87 VAL A C 1
ATOM 677 O O . VAL A 1 87 ? 18.754 3.374 -32.163 1.00 88.50 87 VAL A O 1
ATOM 680 N N . PRO A 1 88 ? 17.245 2.830 -30.586 1.00 93.69 88 PRO A N 1
ATOM 681 C CA . PRO A 1 88 ? 16.571 1.918 -29.655 1.00 93.69 88 PRO A CA 1
ATOM 682 C C . PRO A 1 88 ? 15.729 0.860 -30.384 1.00 93.69 88 PRO A C 1
ATOM 684 O O . PRO A 1 88 ? 14.983 1.213 -31.294 1.00 93.69 88 PRO A O 1
ATOM 687 N N . VAL A 1 89 ? 15.766 -0.400 -29.929 1.00 96.56 89 VAL A N 1
ATOM 688 C CA . VAL A 1 89 ? 14.799 -1.441 -30.345 1.00 96.56 89 VAL A CA 1
ATOM 689 C C . VAL A 1 89 ? 13.762 -1.625 -29.253 1.00 96.56 89 VAL A C 1
ATOM 691 O O . VAL A 1 89 ? 14.131 -1.825 -28.097 1.00 96.56 89 VAL A O 1
ATOM 694 N N . VAL A 1 90 ? 12.478 -1.615 -29.613 1.00 97.06 90 VAL A N 1
ATOM 695 C CA . VAL A 1 90 ? 11.377 -1.783 -28.660 1.00 97.06 90 VAL A CA 1
ATOM 696 C C . VAL A 1 90 ? 10.557 -3.035 -28.944 1.00 97.06 90 VAL A C 1
ATOM 698 O O . VAL A 1 90 ? 10.107 -3.265 -30.072 1.00 97.06 90 VAL A O 1
ATOM 701 N N . PHE A 1 91 ? 10.304 -3.797 -27.881 1.00 97.56 91 PHE A N 1
ATOM 702 C CA . PHE A 1 91 ? 9.328 -4.881 -27.833 1.00 97.56 91 PHE A CA 1
ATOM 703 C C . PHE A 1 91 ? 8.200 -4.516 -26.860 1.00 97.56 91 PHE A C 1
ATOM 705 O O . PHE A 1 91 ? 8.453 -3.909 -25.820 1.00 97.56 91 PHE A O 1
ATOM 712 N N . ILE A 1 92 ? 6.962 -4.892 -27.186 1.00 96.94 92 ILE A N 1
ATOM 713 C CA . ILE A 1 92 ? 5.780 -4.717 -26.326 1.00 96.94 92 ILE A CA 1
ATOM 714 C C . ILE A 1 92 ? 5.009 -6.040 -26.310 1.00 96.94 92 ILE A C 1
ATOM 716 O O . ILE A 1 92 ? 4.633 -6.546 -27.369 1.00 96.94 92 ILE A O 1
ATOM 720 N N . GLY A 1 93 ? 4.793 -6.616 -25.123 1.00 93.31 93 GLY A N 1
ATOM 721 C CA . GLY A 1 93 ? 4.104 -7.901 -24.944 1.00 93.31 93 GLY A CA 1
ATOM 722 C C . GLY A 1 93 ? 4.712 -9.037 -25.777 1.00 93.31 93 GLY A C 1
ATOM 723 O O . GLY A 1 93 ? 3.992 -9.691 -26.531 1.00 93.31 93 GLY A O 1
ATOM 724 N N . GLY A 1 94 ? 6.039 -9.203 -25.732 1.00 93.50 94 GLY A N 1
ATOM 725 C CA . GLY A 1 94 ? 6.777 -10.188 -26.537 1.00 93.50 94 GLY A CA 1
ATOM 726 C C . GLY A 1 94 ? 6.945 -9.858 -28.025 1.00 93.50 94 GLY A C 1
ATOM 727 O O . GLY A 1 94 ? 7.710 -10.532 -28.707 1.00 93.50 94 GLY A O 1
ATOM 728 N N . LYS A 1 95 ? 6.273 -8.831 -28.565 1.00 95.56 95 LYS A N 1
ATOM 729 C CA . LYS A 1 95 ? 6.281 -8.531 -30.008 1.00 95.56 95 LYS A CA 1
ATOM 730 C C . LYS A 1 95 ? 7.234 -7.393 -30.352 1.00 95.56 95 LYS A C 1
ATOM 732 O O . LYS A 1 95 ? 7.180 -6.332 -29.731 1.00 95.56 95 LYS A O 1
ATOM 737 N N . LEU A 1 96 ? 8.051 -7.587 -31.389 1.00 95.50 96 LEU A N 1
ATOM 738 C CA . LEU A 1 96 ? 8.916 -6.549 -31.949 1.00 95.50 96 LEU A CA 1
ATOM 739 C C . LEU A 1 96 ? 8.072 -5.423 -32.565 1.00 95.50 96 LEU A C 1
ATOM 741 O O . LEU A 1 96 ? 7.400 -5.621 -33.576 1.00 95.50 96 LEU A O 1
ATOM 745 N N . ILE A 1 97 ? 8.145 -4.227 -31.979 1.00 95.62 97 ILE A N 1
ATOM 746 C CA . ILE A 1 97 ? 7.558 -3.011 -32.557 1.00 95.62 97 ILE A CA 1
ATOM 747 C C . ILE A 1 97 ? 8.530 -2.416 -33.576 1.00 95.62 97 ILE A C 1
ATOM 749 O O . ILE A 1 97 ? 8.134 -2.083 -34.695 1.00 95.62 97 ILE A O 1
ATOM 753 N N . GLY A 1 98 ? 9.816 -2.359 -33.221 1.00 93.19 98 GLY A N 1
ATOM 754 C CA . GLY A 1 98 ? 10.903 -1.905 -34.085 1.00 93.19 98 GLY A CA 1
ATOM 755 C C . GLY A 1 98 ? 11.684 -0.744 -33.478 1.00 93.19 98 GLY A C 1
ATOM 756 O O . GLY A 1 98 ? 11.799 -0.634 -32.257 1.00 93.19 98 GLY A O 1
ATOM 757 N N . THR A 1 99 ? 12.230 0.104 -34.347 1.00 93.31 99 THR A N 1
ATOM 758 C CA . THR A 1 99 ? 13.036 1.276 -33.984 1.00 93.31 99 THR A CA 1
ATOM 759 C C . THR A 1 99 ? 12.184 2.521 -33.705 1.00 93.31 99 THR A C 1
ATOM 761 O O . THR A 1 99 ? 10.954 2.495 -33.837 1.00 93.31 99 THR A O 1
ATOM 764 N N . MET A 1 100 ? 12.842 3.630 -33.335 1.00 91.12 100 MET A N 1
ATOM 765 C CA . MET A 1 100 ? 12.222 4.932 -33.039 1.00 91.12 100 MET A CA 1
ATOM 766 C C . MET A 1 100 ? 11.114 5.331 -34.022 1.00 91.12 100 MET A C 1
ATOM 768 O O . MET A 1 100 ? 10.020 5.669 -33.579 1.00 91.12 100 MET A O 1
ATOM 772 N N . ASP A 1 101 ? 11.345 5.233 -35.333 1.00 91.31 101 ASP A N 1
ATOM 773 C CA . ASP A 1 101 ? 10.381 5.687 -36.345 1.00 91.31 101 ASP A CA 1
ATOM 774 C C . ASP A 1 101 ? 9.043 4.942 -36.253 1.00 91.31 101 ASP A C 1
ATOM 776 O O . ASP A 1 101 ? 7.975 5.549 -36.346 1.00 91.31 101 ASP A O 1
ATOM 780 N N . ARG A 1 102 ? 9.079 3.629 -35.988 1.00 93.25 102 ARG A N 1
ATOM 781 C CA . ARG A 1 102 ? 7.865 2.825 -35.785 1.00 93.25 102 ARG A CA 1
ATOM 782 C C . ARG A 1 102 ? 7.185 3.124 -34.457 1.00 93.25 102 ARG A C 1
ATOM 784 O O . ARG A 1 102 ? 5.957 3.197 -34.422 1.00 93.25 102 ARG A O 1
ATOM 791 N N . VAL A 1 103 ? 7.948 3.318 -33.381 1.00 95.06 103 VAL A N 1
ATOM 792 C CA . VAL A 1 103 ? 7.386 3.677 -32.067 1.00 95.06 103 VAL A CA 1
ATOM 793 C C . VAL A 1 103 ? 6.708 5.049 -32.133 1.00 95.06 103 VAL A C 1
ATOM 795 O O . VAL A 1 103 ? 5.580 5.194 -31.663 1.00 95.06 103 VAL A O 1
ATOM 798 N N . MET A 1 104 ? 7.335 6.026 -32.793 1.00 93.69 104 MET A N 1
ATOM 799 C CA . MET A 1 104 ? 6.765 7.354 -33.015 1.00 93.69 104 MET A CA 1
ATOM 800 C C . MET A 1 104 ? 5.556 7.317 -33.950 1.00 93.69 104 MET A C 1
ATOM 802 O O . MET A 1 104 ? 4.552 7.953 -33.643 1.00 93.69 104 MET A O 1
ATOM 806 N N . ALA A 1 105 ? 5.585 6.530 -35.030 1.00 93.81 105 ALA A N 1
ATOM 807 C CA . ALA A 1 105 ? 4.412 6.333 -35.884 1.00 93.81 105 ALA A CA 1
ATOM 808 C C . ALA A 1 105 ? 3.226 5.749 -35.093 1.00 93.81 105 ALA A C 1
ATOM 810 O O . ALA A 1 105 ? 2.110 6.256 -35.206 1.00 93.81 105 ALA A O 1
ATOM 811 N N . CYS A 1 106 ? 3.473 4.749 -34.236 1.00 93.81 106 CYS A N 1
ATOM 812 C CA . CYS A 1 106 ? 2.455 4.182 -33.347 1.00 93.81 106 CYS A CA 1
ATOM 813 C C . CYS A 1 106 ? 1.957 5.187 -32.293 1.00 93.81 106 CYS A C 1
ATOM 815 O O . CYS A 1 106 ? 0.795 5.140 -31.892 1.00 93.81 106 CYS A O 1
ATOM 817 N N . HIS A 1 107 ? 2.819 6.088 -31.816 1.00 91.50 107 HIS A N 1
ATOM 818 C CA . HIS A 1 107 ? 2.427 7.148 -30.888 1.00 91.50 107 HIS A CA 1
ATOM 819 C C . HIS A 1 107 ? 1.521 8.181 -31.576 1.00 91.50 107 HIS A C 1
ATOM 821 O O . HIS A 1 107 ? 0.424 8.454 -31.095 1.00 91.50 107 HIS A O 1
ATOM 827 N N . ILE A 1 108 ? 1.945 8.692 -32.737 1.00 91.44 108 ILE A N 1
ATOM 828 C CA . ILE A 1 108 ? 1.250 9.732 -33.510 1.00 91.44 108 ILE A CA 1
ATOM 829 C C . ILE A 1 108 ? -0.114 9.246 -34.016 1.00 91.44 108 ILE A C 1
ATOM 831 O O . ILE A 1 108 ? -1.088 9.991 -33.957 1.00 91.44 108 ILE A O 1
ATOM 835 N N . ASN A 1 109 ? -0.216 7.994 -34.477 1.00 92.00 109 ASN A N 1
ATOM 836 C CA . ASN A 1 109 ? -1.485 7.418 -34.941 1.00 92.00 109 ASN A CA 1
ATOM 837 C C . ASN A 1 109 ? -2.378 6.870 -33.803 1.00 92.00 109 ASN A C 1
ATOM 839 O O . ASN A 1 109 ? -3.437 6.307 -34.073 1.00 92.00 109 ASN A O 1
ATOM 843 N N . GLY A 1 110 ? -1.950 6.992 -32.541 1.00 91.06 110 GLY A N 1
ATOM 844 C CA . GLY A 1 110 ? -2.689 6.543 -31.359 1.00 91.06 110 GLY A CA 1
ATOM 845 C C . GLY A 1 110 ? -2.668 5.034 -31.072 1.00 91.06 110 GLY A C 1
ATOM 846 O O . GLY A 1 110 ? -3.154 4.630 -30.014 1.00 91.06 110 GLY A O 1
ATOM 847 N N . SER A 1 111 ? -2.093 4.186 -31.934 1.00 93.75 111 SER A N 1
ATOM 848 C CA . SER A 1 111 ? -2.072 2.721 -31.735 1.00 93.75 111 SER A CA 1
ATOM 849 C C . SER A 1 111 ? -1.147 2.237 -30.607 1.00 93.75 111 SER A C 1
ATOM 851 O O . SER A 1 111 ? -1.341 1.137 -30.084 1.00 93.75 111 SER A O 1
ATOM 853 N N . LEU A 1 112 ? -0.187 3.058 -30.165 1.00 94.12 112 LEU A N 1
ATOM 854 C CA . LEU A 1 112 ? 0.749 2.708 -29.091 1.00 94.12 112 LEU A CA 1
ATOM 855 C C . LEU A 1 112 ? 0.046 2.480 -27.742 1.00 94.12 112 LEU A C 1
ATOM 857 O O . LEU A 1 112 ? 0.408 1.563 -27.007 1.00 94.12 112 LEU A O 1
ATOM 861 N N . VAL A 1 113 ? -0.983 3.272 -27.416 1.00 90.00 113 VAL A N 1
ATOM 862 C CA . VAL A 1 113 ?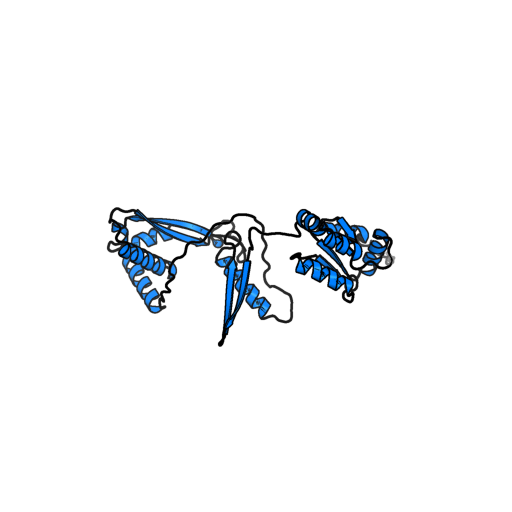 -1.719 3.142 -26.144 1.00 90.00 113 VAL A CA 1
ATOM 863 C C . VAL A 1 113 ? -2.502 1.818 -26.058 1.00 90.00 113 VAL A C 1
ATOM 865 O O . VAL A 1 113 ? -2.370 1.140 -25.038 1.00 90.00 113 VAL A O 1
ATOM 868 N N . PRO A 1 114 ? -3.277 1.391 -27.078 1.00 91.75 114 PRO A N 1
ATOM 869 C CA . PRO A 1 114 ? -3.862 0.050 -27.135 1.00 91.75 114 PRO A CA 1
ATOM 870 C C . PRO A 1 114 ? -2.852 -1.092 -26.969 1.00 91.75 114 PRO A C 1
ATOM 872 O O . PRO A 1 114 ? -3.101 -1.985 -26.161 1.00 91.75 114 PRO A O 1
ATOM 875 N N . LEU A 1 115 ? -1.708 -1.050 -27.667 1.00 94.00 115 LEU A N 1
ATOM 876 C CA . LEU A 1 115 ? -0.668 -2.087 -27.567 1.00 94.00 115 LEU A CA 1
ATOM 877 C C . LEU A 1 115 ? -0.126 -2.209 -26.138 1.00 94.00 115 LEU A C 1
ATOM 879 O O . LEU A 1 115 ? -0.051 -3.303 -25.582 1.00 94.00 115 LEU A O 1
ATOM 883 N N . LEU A 1 116 ? 0.188 -1.073 -25.515 1.00 92.81 116 LEU A N 1
ATOM 884 C CA . LEU A 1 116 ? 0.661 -1.022 -24.134 1.00 92.81 116 LEU A CA 1
ATOM 885 C C . LEU A 1 116 ? -0.404 -1.472 -23.122 1.00 92.81 116 LEU A C 1
ATOM 887 O O . LEU A 1 116 ? -0.061 -2.115 -22.134 1.00 92.81 116 LEU A O 1
ATOM 891 N N . LYS A 1 117 ? -1.691 -1.180 -23.349 1.00 86.12 117 LYS A N 1
ATOM 892 C CA . LYS A 1 117 ? -2.782 -1.711 -22.511 1.00 86.12 117 LYS A CA 1
ATOM 893 C C . LYS A 1 117 ? -2.894 -3.231 -22.637 1.00 86.12 117 LYS A C 1
ATOM 895 O O . LYS A 1 117 ? -2.992 -3.911 -21.622 1.00 86.12 117 LYS A O 1
ATOM 900 N N . GLN A 1 118 ? -2.838 -3.766 -23.859 1.00 89.44 118 GLN A N 1
ATOM 901 C CA . GLN A 1 118 ? -2.908 -5.211 -24.108 1.00 89.44 118 GLN A CA 1
ATOM 902 C C . GLN A 1 118 ? -1.725 -5.967 -23.482 1.00 89.44 118 GLN A C 1
ATOM 904 O O . GLN A 1 118 ? -1.903 -7.078 -22.997 1.00 89.44 118 GLN A O 1
ATOM 909 N N . ALA A 1 119 ? -0.540 -5.354 -23.451 1.00 89.75 119 ALA A N 1
ATOM 910 C CA . ALA A 1 119 ? 0.649 -5.902 -22.799 1.00 89.75 119 ALA A CA 1
ATOM 911 C C . ALA A 1 119 ? 0.686 -5.710 -21.267 1.00 89.75 119 ALA A C 1
ATOM 913 O O . ALA A 1 119 ? 1.670 -6.090 -20.642 1.00 89.75 119 ALA A O 1
ATOM 914 N N . GLY A 1 120 ? -0.327 -5.086 -20.649 1.00 83.69 120 GLY A N 1
ATOM 915 C CA . GLY A 1 120 ? -0.320 -4.777 -19.210 1.00 83.69 120 GLY A CA 1
ATOM 916 C C . GLY A 1 120 ? 0.681 -3.684 -18.798 1.00 83.69 120 GLY A C 1
ATOM 917 O O . GLY A 1 120 ? 0.980 -3.530 -17.616 1.00 83.69 120 GLY A O 1
ATOM 918 N N . ALA A 1 121 ? 1.199 -2.917 -19.758 1.00 84.75 121 ALA A N 1
ATOM 919 C CA . ALA A 1 121 ? 2.190 -1.861 -19.555 1.00 84.75 121 ALA A CA 1
ATOM 920 C C . ALA A 1 121 ? 1.571 -0.491 -19.220 1.00 84.75 121 ALA A C 1
ATOM 922 O O . ALA A 1 121 ? 2.212 0.323 -18.560 1.00 84.75 121 ALA A O 1
ATOM 923 N N . LEU A 1 122 ? 0.333 -0.228 -19.664 1.00 75.31 122 LEU A N 1
ATOM 924 C CA . LEU A 1 122 ? -0.423 0.992 -19.348 1.00 75.31 122 LEU A CA 1
ATOM 925 C C . LEU A 1 122 ? -1.668 0.697 -18.511 1.00 75.31 122 LEU A C 1
ATOM 927 O O . LEU A 1 122 ? -2.612 0.066 -18.986 1.00 75.31 122 LEU A O 1
ATOM 931 N N . TRP A 1 123 ? -1.717 1.290 -17.319 1.00 61.19 123 TRP A N 1
ATOM 932 C CA . TRP A 1 123 ? -2.857 1.237 -16.405 1.00 61.19 123 TRP A CA 1
ATOM 933 C C . TRP A 1 123 ? -3.482 2.635 -16.275 1.00 61.19 123 TRP A C 1
ATOM 935 O O . TRP A 1 123 ? -3.018 3.464 -15.497 1.00 61.19 123 TRP A O 1
ATOM 945 N N . PHE A 1 124 ? -4.543 2.908 -17.042 1.00 51.00 124 PHE A N 1
ATOM 946 C CA . PHE A 1 124 ? -5.355 4.129 -16.897 1.00 51.00 124 PHE A CA 1
ATOM 947 C C . PHE A 1 124 ? -6.581 3.873 -15.998 1.00 51.00 124 PHE A C 1
ATOM 949 O O . PHE A 1 124 ? -6.952 2.719 -15.783 1.00 51.00 124 PHE A O 1
ATOM 956 N N . PRO A 1 125 ? -7.130 4.909 -15.341 1.00 51.06 125 PRO A N 1
ATOM 957 C CA . PRO A 1 125 ? -7.283 4.849 -13.897 1.00 51.06 125 PRO A CA 1
ATOM 958 C C . PRO A 1 125 ? -8.549 4.136 -13.437 1.00 51.06 125 PRO A C 1
ATOM 960 O O . PRO A 1 125 ? -9.646 4.340 -13.948 1.00 51.06 125 PRO A O 1
ATOM 963 N N . SER A 1 126 ? -8.404 3.426 -12.326 1.00 43.53 126 SER A N 1
ATOM 964 C CA . SER A 1 126 ? -9.482 3.334 -11.337 1.00 43.53 126 SER A CA 1
ATOM 965 C C . SER A 1 126 ? -8.933 3.440 -9.913 1.00 43.53 126 SER A C 1
ATOM 967 O O . SER A 1 126 ? -9.559 4.089 -9.088 1.00 43.53 126 SER A O 1
ATOM 969 N N . TYR A 1 127 ? -7.710 2.951 -9.651 1.00 48.97 127 TYR A N 1
ATOM 970 C CA . TYR A 1 127 ? -7.044 3.102 -8.350 1.00 48.97 127 TYR A CA 1
ATOM 971 C C . TYR A 1 127 ? -5.634 3.640 -8.522 1.00 48.97 127 TYR A C 1
ATOM 973 O O . TYR A 1 127 ? -4.715 2.905 -8.877 1.00 48.97 127 TYR A O 1
ATOM 981 N N . VAL A 1 128 ? -5.443 4.920 -8.199 1.00 48.44 128 VAL A N 1
ATOM 982 C CA . VAL A 1 128 ? -4.105 5.399 -7.852 1.00 48.44 128 VAL A CA 1
ATOM 983 C C . VAL A 1 128 ? -3.761 4.756 -6.508 1.00 48.44 128 VAL A C 1
ATOM 985 O O . VAL A 1 128 ? -4.244 5.208 -5.472 1.00 48.44 128 VAL A O 1
ATOM 988 N N . LYS A 1 129 ? -3.001 3.650 -6.539 1.00 62.41 129 LYS A N 1
ATOM 989 C CA . LYS A 1 129 ? -2.710 2.825 -5.351 1.00 62.41 129 LYS A CA 1
ATOM 990 C C . LYS A 1 129 ? -2.001 3.630 -4.248 1.00 62.41 129 LYS A C 1
ATOM 992 O O . LYS A 1 129 ? -2.306 3.417 -3.078 1.00 62.41 129 LYS A O 1
ATOM 997 N N . THR A 1 130 ? -1.164 4.601 -4.631 1.00 72.88 130 THR A N 1
ATOM 998 C CA . THR A 1 130 ? -0.524 5.571 -3.728 1.00 72.88 130 THR A CA 1
ATOM 999 C C . THR A 1 130 ? -0.424 6.950 -4.391 1.00 72.88 130 THR A C 1
ATOM 1001 O O . THR A 1 130 ? 0.008 7.045 -5.538 1.00 72.88 130 THR A O 1
ATOM 1004 N N . LYS A 1 131 ? -0.771 8.024 -3.671 1.00 75.25 131 LYS A N 1
ATOM 1005 C CA . LYS A 1 131 ? -0.431 9.421 -4.003 1.00 75.25 131 LYS A CA 1
ATOM 1006 C C . LYS A 1 131 ? 0.501 9.978 -2.932 1.00 75.25 131 LYS A C 1
ATOM 1008 O O . LYS A 1 131 ? 0.253 9.764 -1.747 1.00 75.25 131 LYS A O 1
ATOM 1013 N N . ILE A 1 132 ? 1.517 10.726 -3.350 1.00 82.69 132 ILE A N 1
ATOM 1014 C CA . ILE A 1 132 ? 2.403 11.488 -2.466 1.00 82.69 132 ILE A CA 1
ATOM 1015 C C . ILE A 1 132 ? 2.371 12.942 -2.930 1.00 82.69 132 ILE A C 1
ATOM 1017 O O . ILE A 1 132 ? 2.499 13.220 -4.120 1.00 82.69 132 ILE A O 1
ATOM 1021 N N . GLN A 1 133 ? 2.183 13.855 -1.985 1.00 76.75 133 GLN A N 1
ATOM 1022 C CA . GLN A 1 133 ? 2.267 15.295 -2.160 1.00 76.75 133 GLN A CA 1
ATOM 1023 C C . GLN A 1 133 ? 3.340 15.821 -1.209 1.00 76.75 133 GLN A C 1
ATOM 1025 O O . GLN A 1 133 ? 3.299 15.538 -0.014 1.00 76.75 133 GLN A O 1
ATOM 1030 N N . VAL A 1 134 ? 4.270 16.611 -1.736 1.00 84.56 134 VAL A N 1
ATOM 1031 C CA . VAL A 1 134 ? 5.232 17.376 -0.940 1.00 84.56 134 VAL A CA 1
ATOM 1032 C C . VAL A 1 134 ? 4.844 18.844 -1.065 1.00 84.56 134 VAL A C 1
ATOM 1034 O O . VAL A 1 134 ? 4.719 19.353 -2.177 1.00 84.56 134 VAL A O 1
ATOM 1037 N N . THR A 1 135 ? 4.610 19.497 0.067 1.00 71.50 135 THR A N 1
ATOM 1038 C CA . THR A 1 135 ? 4.232 20.909 0.162 1.00 71.50 135 THR A CA 1
ATOM 1039 C C . THR A 1 135 ? 5.291 21.630 0.983 1.00 71.50 135 THR A C 1
ATOM 1041 O O . THR A 1 135 ? 5.490 21.310 2.154 1.00 71.50 135 THR A O 1
ATOM 1044 N N . GLU A 1 136 ? 5.964 22.599 0.375 1.00 80.19 136 GLU A N 1
ATOM 1045 C CA . GLU A 1 136 ? 6.871 23.507 1.076 1.00 80.19 136 GLU A CA 1
ATOM 1046 C C . GLU A 1 136 ? 6.062 24.545 1.870 1.00 80.19 136 GLU A C 1
ATOM 1048 O O . GLU A 1 136 ? 5.050 25.065 1.394 1.00 80.19 136 GLU A O 1
ATOM 1053 N N . LEU A 1 137 ? 6.490 24.803 3.103 1.00 79.12 137 LEU A N 1
ATOM 1054 C CA . LEU A 1 137 ? 5.951 25.801 4.022 1.00 79.12 137 LEU A CA 1
ATOM 1055 C C . LEU A 1 137 ? 7.068 26.796 4.365 1.00 79.12 137 LEU A C 1
ATOM 1057 O O . LEU A 1 137 ? 8.244 26.507 4.165 1.00 79.12 137 LEU A O 1
ATOM 1061 N N . VAL A 1 138 ? 6.712 27.955 4.924 1.00 77.31 138 VAL A N 1
ATOM 1062 C CA . VAL A 1 138 ? 7.676 29.022 5.273 1.00 77.31 138 VAL A CA 1
ATOM 1063 C C . VAL A 1 138 ? 8.785 28.532 6.220 1.00 77.31 138 VAL A C 1
ATOM 1065 O O . VAL A 1 138 ? 9.904 29.035 6.176 1.00 77.31 138 VAL A O 1
ATOM 1068 N N . ASP A 1 139 ? 8.474 27.552 7.068 1.00 88.50 139 ASP A N 1
ATOM 1069 C CA . ASP A 1 139 ? 9.316 27.025 8.142 1.00 88.50 139 ASP A CA 1
ATOM 1070 C C . ASP A 1 139 ? 9.529 25.497 8.076 1.00 88.50 139 ASP A C 1
ATOM 1072 O O . ASP A 1 139 ? 10.062 24.905 9.018 1.00 88.50 139 ASP A O 1
ATOM 1076 N N . GLY A 1 140 ? 9.150 24.828 6.979 1.00 78.12 140 GLY A N 1
ATOM 1077 C CA . GLY A 1 140 ? 9.311 23.376 6.876 1.00 78.12 140 GLY A CA 1
ATOM 1078 C C . GLY A 1 140 ? 8.711 22.723 5.632 1.00 78.12 140 GLY A C 1
ATOM 1079 O O . GLY A 1 140 ? 8.359 23.375 4.656 1.00 78.12 140 GLY A O 1
ATOM 1080 N N . ILE A 1 141 ? 8.592 21.395 5.671 1.00 83.56 141 ILE A N 1
ATOM 1081 C CA . ILE A 1 141 ? 8.038 20.583 4.581 1.00 83.56 141 ILE A CA 1
ATOM 1082 C C . ILE A 1 141 ? 6.922 19.700 5.139 1.00 83.56 141 ILE A C 1
ATOM 1084 O O . ILE A 1 141 ? 7.131 18.941 6.086 1.00 83.56 141 ILE A O 1
ATOM 1088 N N . PHE A 1 142 ? 5.747 19.757 4.518 1.00 77.12 142 PHE A N 1
ATOM 1089 C CA . PHE A 1 142 ? 4.642 18.841 4.778 1.00 77.12 142 PHE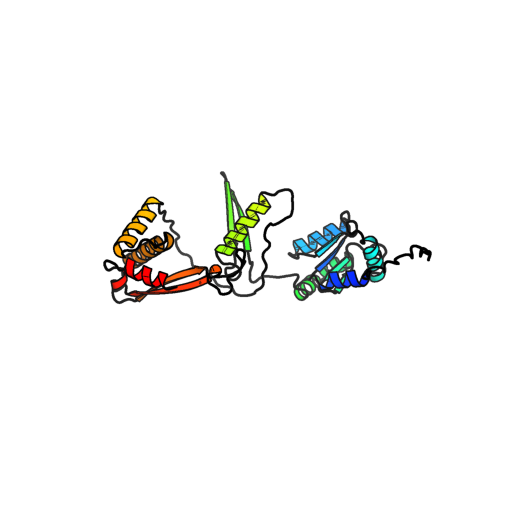 A CA 1
ATOM 1090 C C . PHE A 1 142 ? 4.585 17.758 3.697 1.00 77.12 142 PHE A C 1
ATOM 1092 O O . PHE A 1 142 ? 4.515 18.060 2.506 1.00 77.12 142 PHE A O 1
ATOM 1099 N N . ILE A 1 143 ? 4.572 16.488 4.108 1.00 85.00 143 ILE A N 1
ATOM 1100 C CA . ILE A 1 143 ? 4.459 15.342 3.200 1.00 85.00 143 ILE A CA 1
ATOM 1101 C C . ILE A 1 143 ? 3.110 14.656 3.432 1.00 85.00 143 ILE A C 1
ATOM 1103 O O . ILE A 1 143 ? 2.900 13.979 4.438 1.00 85.00 143 ILE A O 1
ATOM 1107 N N . GLY A 1 144 ? 2.189 14.835 2.488 1.00 78.69 144 GLY A N 1
ATOM 1108 C CA . GLY A 1 144 ? 0.888 14.178 2.474 1.00 78.69 144 GLY A CA 1
ATOM 1109 C C . GLY A 1 144 ? 0.933 12.888 1.661 1.00 78.69 144 GLY A C 1
ATOM 1110 O O . GLY A 1 144 ? 1.205 12.920 0.464 1.00 78.69 144 GLY A O 1
ATOM 1111 N N . CYS A 1 145 ? 0.607 11.756 2.280 1.00 83.94 145 CYS A N 1
ATOM 1112 C CA . CYS A 1 145 ? 0.502 10.464 1.600 1.00 83.94 145 CYS A CA 1
ATOM 1113 C C . CYS A 1 145 ? -0.950 9.967 1.620 1.00 83.94 145 CYS A C 1
ATOM 1115 O O . CYS A 1 145 ? -1.663 10.129 2.608 1.00 83.94 145 CYS A O 1
ATOM 1117 N N . SER A 1 146 ? -1.403 9.344 0.536 1.00 79.06 146 SER A N 1
ATOM 1118 C CA . SER A 1 146 ? -2.701 8.665 0.449 1.00 79.06 146 SER A CA 1
ATOM 1119 C C . SER A 1 146 ? -2.510 7.296 -0.180 1.00 79.06 146 SER A C 1
ATOM 1121 O O . SER A 1 146 ? -1.916 7.202 -1.250 1.00 79.06 146 SER A O 1
ATOM 1123 N N . PHE A 1 147 ? -3.034 6.252 0.454 1.00 81.00 147 PHE A N 1
ATOM 1124 C CA . PHE A 1 147 ? -2.907 4.866 0.007 1.00 81.00 147 PHE A CA 1
ATOM 1125 C C . PHE A 1 147 ? -4.292 4.255 -0.199 1.00 81.00 147 PHE A C 1
ATOM 1127 O O . PHE A 1 147 ? -5.220 4.556 0.554 1.00 81.00 147 PHE A O 1
ATOM 1134 N N . ASN A 1 148 ? -4.435 3.374 -1.187 1.00 77.44 148 ASN A N 1
ATOM 1135 C CA . ASN A 1 148 ? -5.616 2.528 -1.296 1.00 77.44 148 ASN A CA 1
ATOM 1136 C C . ASN A 1 148 ? -5.540 1.427 -0.222 1.00 77.44 148 ASN A C 1
ATOM 1138 O O . ASN A 1 148 ? -4.658 0.569 -0.270 1.00 77.44 148 ASN A O 1
ATOM 1142 N N . HIS A 1 149 ? -6.487 1.434 0.718 1.00 80.50 149 HIS A N 1
ATOM 1143 C CA . HIS A 1 149 ? -6.529 0.492 1.839 1.00 80.50 149 HIS A CA 1
ATOM 1144 C C . HIS A 1 149 ? -6.755 -0.973 1.401 1.00 80.50 149 HIS A C 1
ATOM 1146 O O . HIS A 1 149 ? -6.429 -1.884 2.152 1.00 80.50 149 HIS A O 1
ATOM 1152 N N . VAL A 1 150 ? -7.225 -1.237 0.173 1.00 75.69 150 VAL A N 1
ATOM 1153 C CA . VAL A 1 150 ? -7.252 -2.596 -0.416 1.00 75.69 150 VAL A CA 1
ATOM 1154 C C . VAL A 1 150 ? -5.834 -3.167 -0.573 1.00 75.69 150 VAL A C 1
ATOM 1156 O O . VAL A 1 150 ? -5.632 -4.374 -0.464 1.00 75.69 150 VAL A O 1
ATOM 1159 N N . VAL A 1 151 ? -4.839 -2.304 -0.793 1.00 75.88 151 VAL A N 1
ATOM 1160 C CA . VAL A 1 151 ? -3.445 -2.695 -1.054 1.00 75.88 151 VAL A CA 1
ATOM 1161 C C . VAL A 1 151 ? -2.645 -2.853 0.239 1.00 75.88 151 VAL A C 1
ATOM 1163 O O . VAL A 1 151 ? -1.752 -3.691 0.294 1.00 75.88 151 VAL A O 1
ATOM 1166 N N . VAL A 1 152 ? -2.931 -2.047 1.266 1.00 83.06 152 VAL A N 1
ATOM 1167 C CA . VAL A 1 152 ? -2.103 -1.945 2.476 1.00 83.06 152 VAL A CA 1
ATOM 1168 C C . VAL A 1 152 ? -2.924 -1.716 3.740 1.00 83.06 152 VAL A C 1
ATOM 1170 O O . VAL A 1 152 ? -3.806 -0.859 3.772 1.00 83.06 152 VAL A O 1
ATOM 1173 N N . ASP A 1 153 ? -2.553 -2.414 4.813 1.00 87.31 153 ASP A N 1
ATOM 1174 C CA . ASP A 1 153 ? -2.905 -2.033 6.179 1.00 87.31 153 ASP A CA 1
ATOM 1175 C C . ASP A 1 153 ? -1.942 -0.972 6.752 1.00 87.31 153 ASP A C 1
ATOM 1177 O O . ASP A 1 153 ? -0.919 -0.615 6.158 1.00 87.31 153 ASP A O 1
ATOM 1181 N N . GLY A 1 154 ? -2.245 -0.464 7.951 1.00 86.31 154 GLY A N 1
ATOM 1182 C CA . GLY A 1 154 ? -1.420 0.549 8.618 1.00 86.31 154 GLY A CA 1
ATOM 1183 C C . GLY A 1 154 ? 0.018 0.106 8.933 1.00 86.31 154 GLY A C 1
ATOM 1184 O O . GLY A 1 154 ? 0.906 0.956 9.007 1.00 86.31 154 GLY A O 1
ATOM 1185 N N . LYS A 1 155 ? 0.283 -1.204 9.076 1.00 86.50 155 LYS A N 1
ATOM 1186 C CA . LYS A 1 155 ? 1.647 -1.725 9.262 1.00 86.50 155 LYS A CA 1
ATOM 1187 C C . LYS A 1 155 ? 2.419 -1.645 7.943 1.00 86.50 155 LYS A C 1
ATOM 1189 O O . LYS A 1 155 ? 3.560 -1.188 7.932 1.00 86.50 155 LYS A O 1
ATOM 1194 N N . SER A 1 156 ? 1.781 -2.029 6.840 1.00 87.69 156 SER A N 1
ATOM 1195 C CA . SER A 1 156 ? 2.350 -1.971 5.491 1.00 87.69 156 SER A CA 1
ATOM 1196 C C . SER A 1 156 ? 2.589 -0.530 5.025 1.00 87.69 156 SER A C 1
ATOM 1198 O O . SER A 1 156 ? 3.636 -0.241 4.446 1.00 87.69 156 SER A O 1
ATOM 1200 N N . VAL A 1 157 ? 1.697 0.409 5.369 1.00 87.94 157 VAL A N 1
ATOM 1201 C CA . VAL A 1 157 ? 1.927 1.855 5.172 1.00 87.94 157 VAL A CA 1
ATOM 1202 C C . VAL A 1 157 ? 3.186 2.322 5.908 1.00 87.94 157 VAL A C 1
ATOM 1204 O O . VAL A 1 157 ? 4.036 2.973 5.302 1.00 87.94 157 VAL A O 1
ATOM 1207 N N . TRP A 1 158 ? 3.364 1.965 7.186 1.00 88.19 158 TRP A N 1
ATOM 1208 C CA . TRP A 1 158 ? 4.583 2.341 7.914 1.00 88.19 158 TRP A CA 1
ATOM 1209 C C . TRP A 1 158 ? 5.841 1.672 7.350 1.00 88.19 158 TRP A C 1
ATOM 1211 O O . TRP A 1 158 ? 6.886 2.315 7.287 1.00 88.19 158 TRP A O 1
ATOM 1221 N N . HIS A 1 159 ? 5.754 0.423 6.882 1.00 86.50 159 HIS A N 1
ATOM 1222 C CA . HIS A 1 159 ? 6.866 -0.222 6.182 1.00 86.50 159 HIS A CA 1
ATOM 1223 C C . HIS A 1 159 ? 7.280 0.586 4.942 1.00 86.50 159 HIS A C 1
ATOM 1225 O O . HIS A 1 159 ? 8.453 0.916 4.800 1.00 86.50 159 HIS A O 1
ATOM 1231 N N . PHE A 1 160 ? 6.317 0.991 4.103 1.00 89.12 160 PHE A N 1
ATOM 1232 C CA . PHE A 1 160 ? 6.576 1.839 2.934 1.00 89.12 160 PHE A CA 1
ATOM 1233 C C . PHE A 1 160 ? 7.265 3.162 3.305 1.00 89.12 160 PHE A C 1
ATOM 1235 O O . PHE A 1 160 ? 8.286 3.500 2.709 1.00 89.12 160 PHE A O 1
ATOM 1242 N N . ILE A 1 161 ? 6.742 3.899 4.294 1.00 88.69 161 ILE A N 1
ATOM 1243 C CA . ILE A 1 161 ? 7.318 5.193 4.703 1.00 88.69 161 ILE A CA 1
ATOM 1244 C C . ILE A 1 161 ? 8.743 5.015 5.248 1.00 88.69 161 ILE A C 1
ATOM 1246 O O . ILE A 1 161 ? 9.626 5.798 4.902 1.00 88.69 161 ILE A O 1
ATOM 1250 N N . ASN A 1 162 ? 8.996 3.969 6.040 1.00 87.81 162 ASN A N 1
ATOM 1251 C CA . ASN A 1 162 ? 10.329 3.680 6.569 1.00 87.81 162 ASN A CA 1
ATOM 1252 C C . ASN A 1 162 ? 11.325 3.327 5.455 1.00 87.81 162 ASN A C 1
ATOM 1254 O O . ASN A 1 162 ? 12.411 3.906 5.419 1.00 87.81 162 ASN A O 1
ATOM 1258 N N . SER A 1 163 ? 10.951 2.454 4.513 1.00 85.69 163 SER A N 1
ATOM 1259 C CA . SER A 1 163 ? 11.792 2.127 3.353 1.00 85.69 163 SER A CA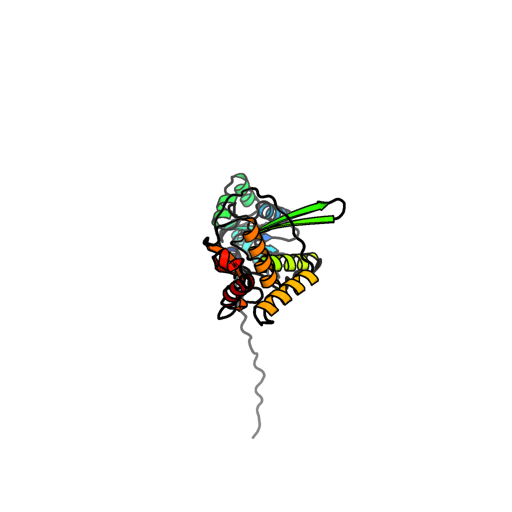 1
ATOM 1260 C C . SER A 1 163 ? 12.052 3.352 2.473 1.00 85.69 163 SER A C 1
ATOM 1262 O O . SER A 1 163 ? 13.181 3.571 2.044 1.00 85.69 163 SER A O 1
ATOM 1264 N N . TRP A 1 164 ? 11.046 4.199 2.239 1.00 87.25 164 TRP A N 1
ATOM 1265 C CA . TRP A 1 164 ? 11.223 5.433 1.471 1.00 87.25 164 TRP A CA 1
ATOM 1266 C C . TRP A 1 164 ? 12.158 6.426 2.180 1.00 87.25 164 TRP A C 1
ATOM 1268 O O . TRP A 1 164 ? 13.023 7.020 1.535 1.00 87.25 164 TRP A O 1
ATOM 1278 N N . ALA A 1 165 ? 12.060 6.558 3.506 1.00 85.88 165 ALA A N 1
ATOM 1279 C CA . ALA A 1 165 ? 12.965 7.380 4.309 1.00 85.88 165 ALA A CA 1
ATOM 1280 C C . ALA A 1 165 ? 14.389 6.797 4.418 1.00 85.88 165 ALA A C 1
ATOM 1282 O O . ALA A 1 165 ? 15.343 7.543 4.627 1.00 85.88 165 ALA A O 1
ATOM 1283 N N . GLU A 1 166 ? 14.568 5.479 4.304 1.00 81.12 166 GLU A N 1
ATOM 1284 C CA . GLU A 1 166 ? 15.878 4.820 4.175 1.00 81.12 166 GLU A CA 1
ATOM 1285 C C . GLU A 1 166 ? 16.509 5.137 2.812 1.00 81.12 166 GLU A C 1
ATOM 1287 O O . GLU A 1 166 ? 17.599 5.705 2.767 1.00 81.12 166 GLU A O 1
ATOM 1292 N N . ILE A 1 167 ? 15.781 4.901 1.714 1.00 79.44 167 ILE A N 1
ATOM 1293 C CA . ILE A 1 167 ? 16.218 5.214 0.341 1.00 79.44 167 ILE A CA 1
ATOM 1294 C C . ILE A 1 167 ? 16.578 6.701 0.202 1.00 79.44 167 ILE A C 1
ATOM 1296 O O . ILE A 1 167 ? 17.637 7.031 -0.321 1.00 79.44 167 ILE A O 1
ATOM 1300 N N . SER A 1 168 ? 15.739 7.600 0.726 1.00 80.06 168 SER A N 1
ATOM 1301 C CA . SER A 1 168 ? 15.936 9.055 0.613 1.00 80.06 168 SER A CA 1
ATOM 1302 C C . SER A 1 168 ? 17.119 9.591 1.430 1.00 80.06 168 SER A C 1
ATOM 1304 O O . SER A 1 168 ? 17.564 10.707 1.185 1.00 80.06 168 SER A O 1
ATOM 1306 N N . ARG A 1 169 ? 17.636 8.823 2.402 1.00 81.06 169 ARG A N 1
ATOM 1307 C CA . ARG A 1 169 ? 18.878 9.146 3.132 1.00 81.06 169 ARG A CA 1
ATOM 1308 C C . ARG A 1 169 ? 20.116 8.523 2.480 1.00 81.06 169 ARG A C 1
ATOM 1310 O O . ARG A 1 169 ? 21.212 9.061 2.611 1.00 81.06 169 ARG A O 1
ATOM 1317 N N . SER A 1 170 ? 19.950 7.409 1.772 1.00 65.12 170 SER A N 1
ATOM 1318 C CA . SER A 1 170 ? 21.023 6.644 1.131 1.00 65.12 170 SER A CA 1
ATOM 1319 C C . SER A 1 170 ? 21.334 7.151 -0.283 1.00 65.12 170 SER A C 1
ATOM 1321 O O . SER A 1 170 ? 21.183 6.422 -1.260 1.00 65.12 170 SER A O 1
ATOM 1323 N N . CYS A 1 171 ? 21.812 8.395 -0.405 1.00 52.53 171 CYS A N 1
ATOM 1324 C CA . CYS A 1 171 ? 21.981 9.098 -1.689 1.00 52.53 171 CYS A CA 1
ATOM 1325 C C . CYS A 1 171 ? 22.879 8.427 -2.759 1.00 52.53 171 CYS A C 1
ATOM 1327 O O . CYS A 1 171 ? 22.914 8.932 -3.879 1.00 52.53 171 CYS A O 1
ATOM 1329 N N . CYS A 1 172 ? 23.621 7.348 -2.458 1.00 42.97 172 CYS A N 1
ATOM 1330 C CA . CYS A 1 172 ? 24.696 6.855 -3.337 1.00 42.97 172 CYS A CA 1
ATOM 1331 C C . CYS A 1 172 ? 24.787 5.329 -3.579 1.00 42.97 172 CYS A C 1
ATOM 1333 O O . CYS A 1 172 ? 25.713 4.929 -4.280 1.00 42.97 172 CYS A O 1
ATOM 1335 N N . HIS A 1 173 ? 23.907 4.463 -3.051 1.00 40.78 173 HIS A N 1
ATOM 1336 C CA . HIS A 1 173 ? 23.947 3.009 -3.341 1.00 40.78 173 HIS A CA 1
ATOM 1337 C C . HIS A 1 173 ? 22.545 2.373 -3.379 1.00 40.78 173 HIS A C 1
ATOM 1339 O O . HIS A 1 173 ? 21.809 2.397 -2.395 1.00 40.78 173 HIS A O 1
ATOM 1345 N N . TYR A 1 174 ? 22.191 1.757 -4.514 1.00 46.34 174 TYR A N 1
ATOM 1346 C CA . TYR A 1 174 ? 20.911 1.071 -4.724 1.00 46.34 174 TYR A CA 1
ATOM 1347 C C . TYR A 1 174 ? 20.904 -0.341 -4.115 1.00 46.34 174 TYR A C 1
ATOM 1349 O O . TYR A 1 174 ? 21.082 -1.333 -4.817 1.00 46.34 174 TYR A O 1
ATOM 1357 N N . GLN A 1 175 ? 20.628 -0.443 -2.814 1.00 42.91 175 GLN A N 1
ATOM 1358 C CA . GLN A 1 175 ? 20.094 -1.670 -2.215 1.00 42.91 175 GLN A CA 1
ATOM 1359 C C . GLN A 1 175 ? 18.991 -1.321 -1.213 1.00 42.91 175 GLN A C 1
ATOM 1361 O O . GLN A 1 175 ? 19.255 -0.831 -0.120 1.00 42.91 175 GLN A O 1
ATOM 1366 N N . ILE A 1 176 ? 17.737 -1.594 -1.589 1.00 44.81 176 ILE A N 1
ATOM 1367 C CA . ILE A 1 176 ? 16.629 -1.637 -0.629 1.00 44.81 176 ILE A CA 1
ATOM 1368 C C . ILE A 1 176 ? 16.846 -2.891 0.212 1.00 44.81 176 ILE A C 1
ATOM 1370 O O . ILE A 1 176 ? 16.871 -3.992 -0.336 1.00 44.81 176 ILE A O 1
ATOM 1374 N N . SER A 1 177 ? 16.981 -2.742 1.528 1.00 51.09 177 SER A N 1
ATOM 1375 C CA . SER A 1 177 ? 17.269 -3.871 2.419 1.00 51.09 177 SER A CA 1
ATOM 1376 C C . SER A 1 177 ? 16.193 -4.973 2.377 1.00 51.09 177 SER A C 1
ATOM 1378 O O . SER A 1 177 ? 16.505 -6.134 2.643 1.00 51.09 177 SER A O 1
ATOM 1380 N N . LYS A 1 178 ? 14.929 -4.626 2.064 1.00 51.00 178 LYS A N 1
ATOM 1381 C CA . LYS A 1 178 ? 13.748 -5.518 2.100 1.00 51.00 178 LYS A CA 1
ATOM 1382 C C . LYS A 1 178 ? 12.695 -5.145 1.025 1.00 51.00 178 LYS A C 1
ATOM 1384 O O . LYS A 1 178 ? 11.910 -4.224 1.260 1.00 51.00 178 LYS A O 1
ATOM 1389 N N . PRO A 1 179 ? 12.648 -5.811 -0.148 1.00 45.47 179 PRO A N 1
ATOM 1390 C CA . PRO A 1 179 ? 11.667 -5.516 -1.201 1.00 45.47 179 PRO A CA 1
ATOM 1391 C C . PRO A 1 179 ? 10.291 -6.197 -0.966 1.00 45.47 179 PRO A C 1
ATOM 1393 O O . PRO A 1 179 ? 10.259 -7.369 -0.590 1.00 45.47 179 PRO A O 1
ATOM 1396 N N . PRO A 1 180 ? 9.153 -5.509 -1.208 1.00 45.03 180 PRO A N 1
ATOM 1397 C CA . PRO A 1 180 ? 7.801 -6.081 -1.110 1.00 45.03 180 PRO A CA 1
ATOM 1398 C C . PRO A 1 180 ? 7.302 -6.727 -2.423 1.00 45.03 180 PRO A C 1
ATOM 1400 O O . PRO A 1 180 ? 7.812 -6.436 -3.504 1.00 45.03 180 PRO A O 1
ATOM 1403 N N . THR A 1 181 ? 6.245 -7.545 -2.341 1.00 39.72 181 THR A N 1
ATOM 1404 C CA . THR A 1 181 ? 5.535 -8.182 -3.477 1.00 39.72 181 THR A CA 1
ATOM 1405 C C . THR A 1 181 ? 4.016 -7.944 -3.394 1.00 39.72 181 THR A C 1
ATOM 1407 O O . THR A 1 181 ? 3.485 -7.773 -2.300 1.00 39.72 181 THR A O 1
ATOM 1410 N N . LEU A 1 182 ? 3.311 -7.866 -4.538 1.00 39.81 182 LEU A N 1
ATOM 1411 C CA . LEU A 1 182 ? 1.918 -7.375 -4.637 1.00 39.81 182 LEU A CA 1
ATOM 1412 C C . LEU A 1 182 ? 1.126 -7.940 -5.837 1.00 39.81 182 LEU A C 1
ATOM 1414 O O . LEU A 1 182 ? 1.713 -8.222 -6.877 1.00 39.81 182 LEU A O 1
ATOM 1418 N N . ASP A 1 183 ? -0.211 -7.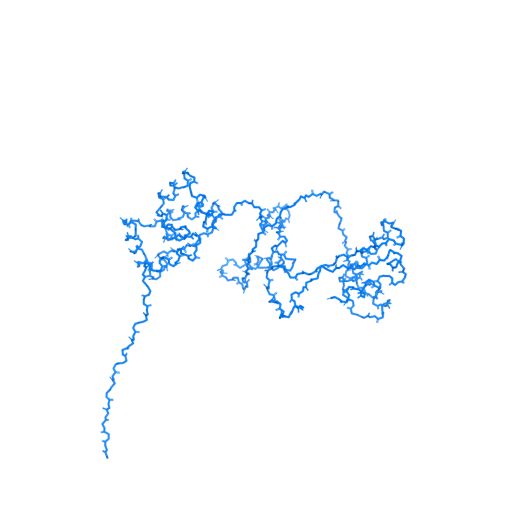949 -5.715 1.00 33.41 183 ASP A N 1
ATOM 1419 C CA . ASP A 1 183 ? -1.207 -8.085 -6.804 1.00 33.41 183 ASP A CA 1
ATOM 1420 C C . ASP A 1 183 ? -2.499 -7.254 -6.475 1.00 33.41 183 ASP A C 1
ATOM 1422 O O . ASP A 1 183 ? -2.441 -6.355 -5.627 1.00 33.41 183 ASP A O 1
ATOM 1426 N N . PHE A 1 184 ? -3.647 -7.522 -7.125 1.00 33.44 184 PHE A N 1
ATOM 1427 C CA . PHE A 1 184 ? -5.046 -7.073 -6.879 1.00 33.44 184 PHE A CA 1
ATOM 1428 C C . PHE A 1 184 ? -5.605 -5.813 -7.595 1.00 33.44 184 PHE A C 1
ATOM 1430 O O . PHE A 1 184 ? -4.877 -4.888 -7.984 1.00 33.44 184 PHE A O 1
ATOM 1437 N N . SER A 1 185 ? -6.951 -5.786 -7.718 1.00 34.22 185 SER A N 1
ATOM 1438 C CA . SER A 1 185 ? -7.817 -4.862 -8.489 1.00 34.22 185 SER A CA 1
ATOM 1439 C C . SER A 1 185 ? -9.156 -4.495 -7.772 1.00 34.22 185 SER A C 1
ATOM 1441 O O . SER A 1 185 ? -9.605 -5.243 -6.909 1.00 34.22 185 SER A O 1
ATOM 1443 N N . SER A 1 186 ? -9.827 -3.385 -8.169 1.00 38.72 186 SER A N 1
ATOM 1444 C CA . SER A 1 186 ? -11.134 -2.836 -7.658 1.00 38.72 186 SER A CA 1
ATOM 1445 C C . SER A 1 186 ? -11.142 -2.224 -6.225 1.00 38.72 186 SER A C 1
ATOM 1447 O O . SER A 1 186 ? -10.163 -2.404 -5.507 1.00 38.72 186 SER A O 1
ATOM 1449 N N . LEU A 1 187 ? -12.135 -1.441 -5.739 1.00 32.22 187 LEU A N 1
ATOM 1450 C CA . LEU A 1 187 ? -13.252 -0.655 -6.346 1.00 32.22 187 LEU A CA 1
ATOM 1451 C C . LEU A 1 187 ? -13.354 0.753 -5.643 1.00 32.22 187 LEU A C 1
ATOM 1453 O O . LEU A 1 187 ? -12.578 1.005 -4.721 1.00 32.22 187 LEU A O 1
ATOM 1457 N N . ASN A 1 188 ? -14.234 1.686 -6.069 1.00 33.12 188 ASN A N 1
ATOM 1458 C CA . ASN A 1 188 ? -14.229 3.132 -5.699 1.00 33.12 188 ASN A CA 1
ATOM 1459 C C . ASN A 1 188 ? -15.486 3.594 -4.917 1.00 33.12 188 ASN A C 1
ATOM 1461 O O . ASN A 1 188 ? -16.582 3.188 -5.288 1.00 33.12 188 ASN A O 1
ATOM 1465 N N . GLU A 1 189 ? -15.347 4.525 -3.955 1.00 35.84 189 GLU A N 1
ATOM 1466 C CA . GLU A 1 189 ? -16.465 5.182 -3.228 1.00 35.84 189 GLU A CA 1
ATOM 1467 C C . GLU A 1 189 ? -16.196 6.665 -2.852 1.00 35.84 189 GLU A C 1
ATOM 1469 O O . GLU A 1 189 ? -15.059 7.145 -2.891 1.00 35.84 189 GLU A O 1
ATOM 1474 N N . GLU A 1 190 ? -17.269 7.397 -2.514 1.00 33.16 190 GLU A N 1
ATOM 1475 C CA . GLU A 1 190 ? -17.330 8.861 -2.327 1.00 33.16 190 GLU A CA 1
ATOM 1476 C C . GLU A 1 190 ? -17.129 9.344 -0.867 1.00 33.16 190 GLU A C 1
ATOM 1478 O O . GLU A 1 190 ? -16.964 8.558 0.065 1.00 33.16 190 GLU A O 1
ATOM 1483 N N . LYS A 1 191 ? -17.095 10.672 -0.646 1.00 35.78 191 LYS A N 1
ATOM 1484 C CA . LYS A 1 191 ? -16.625 11.304 0.606 1.00 35.78 191 LYS A CA 1
ATOM 1485 C C . LYS A 1 191 ? -17.633 12.297 1.209 1.00 35.78 191 LYS A C 1
ATOM 1487 O O . LYS A 1 191 ? -17.962 13.297 0.578 1.00 35.78 191 LYS A O 1
ATOM 1492 N N . HIS A 1 192 ? -18.008 12.101 2.476 1.00 33.06 192 HIS A N 1
ATOM 1493 C CA . HIS A 1 192 ? -18.737 13.095 3.284 1.00 33.06 192 HIS A CA 1
ATOM 1494 C C . HIS A 1 192 ? -17.794 13.972 4.131 1.00 33.06 192 HIS A C 1
ATOM 1496 O O . HIS A 1 192 ? -16.698 13.555 4.509 1.00 33.06 192 HIS A O 1
ATOM 1502 N N . CYS A 1 193 ? -18.232 15.195 4.452 1.00 31.08 193 CYS A N 1
ATOM 1503 C CA . CYS A 1 193 ? -17.460 16.170 5.226 1.00 31.08 193 CYS A CA 1
ATOM 1504 C C . CYS A 1 193 ? -17.825 16.131 6.722 1.00 31.08 193 CYS A C 1
ATOM 1506 O O . CYS A 1 193 ? -18.970 16.386 7.089 1.00 31.08 193 CYS A O 1
ATOM 1508 N N . LEU A 1 194 ? -16.841 15.865 7.588 1.00 51.34 194 LEU A N 1
ATOM 1509 C CA . LEU A 1 194 ? -16.962 15.896 9.052 1.00 51.34 194 LEU A CA 1
ATOM 1510 C C . LEU A 1 194 ? -15.916 16.846 9.657 1.00 51.34 194 LEU A C 1
ATOM 1512 O O . LEU A 1 194 ? -14.827 17.018 9.110 1.00 51.34 194 LEU A O 1
ATOM 1516 N N . SER A 1 195 ? -16.234 17.453 10.805 1.00 56.34 195 SER A N 1
ATOM 1517 C CA . SER A 1 195 ? -15.300 18.313 11.543 1.00 56.34 195 SER A CA 1
ATOM 1518 C C . SER A 1 195 ? -14.326 17.469 12.371 1.00 56.34 195 SER A C 1
ATOM 1520 O O . SER A 1 195 ? -14.728 16.795 13.319 1.00 56.34 195 SER A O 1
ATOM 1522 N N . ASN A 1 196 ? -13.038 17.516 12.025 1.00 59.25 196 ASN A N 1
ATOM 1523 C CA . ASN A 1 196 ? -11.984 16.806 12.748 1.00 59.25 196 ASN A CA 1
ATOM 1524 C C . ASN A 1 196 ? -11.522 17.598 13.984 1.00 59.25 196 ASN A C 1
ATOM 1526 O O . ASN A 1 196 ? -11.277 18.801 13.902 1.00 59.25 196 ASN A O 1
ATOM 1530 N N . ARG A 1 197 ? -11.335 16.913 15.119 1.00 71.62 197 ARG A N 1
ATOM 1531 C CA . ARG A 1 197 ? -10.733 17.467 16.345 1.00 71.62 197 ARG A CA 1
ATOM 1532 C C . ARG A 1 197 ? -9.604 16.561 16.830 1.00 71.62 197 ARG A C 1
ATOM 1534 O O . ARG A 1 197 ? -9.754 15.342 16.830 1.00 71.62 197 ARG A O 1
ATOM 1541 N N . LEU A 1 198 ? -8.492 17.158 17.256 1.00 75.50 198 LEU A N 1
ATOM 1542 C CA . LEU A 1 198 ? -7.343 16.449 17.821 1.00 75.50 198 LEU A CA 1
ATOM 1543 C C . LEU A 1 198 ? -7.404 16.487 19.353 1.00 75.50 198 LEU A C 1
ATOM 1545 O O . LEU A 1 198 ? -7.553 17.557 19.939 1.00 75.50 198 LEU A O 1
ATOM 1549 N N . PHE A 1 199 ? -7.238 15.331 19.996 1.00 83.31 199 PHE A N 1
ATOM 1550 C CA . PHE A 1 199 ? -7.160 15.204 21.452 1.00 83.31 199 PHE A CA 1
ATOM 1551 C C . PHE A 1 199 ? -5.783 14.664 21.846 1.00 83.31 199 PHE A C 1
ATOM 1553 O O . PHE A 1 199 ? -5.357 13.625 21.344 1.00 83.31 199 PHE A O 1
ATOM 1560 N N . HIS A 1 200 ? -5.085 15.362 22.743 1.00 86.62 200 HIS A N 1
ATOM 1561 C CA . HIS A 1 200 ? -3.764 14.955 23.220 1.00 86.62 200 HIS A CA 1
ATOM 1562 C C . HIS A 1 200 ? -3.855 14.258 24.585 1.00 86.62 200 HIS A C 1
ATOM 1564 O O . HIS A 1 200 ? -4.315 14.842 25.568 1.00 86.62 200 HIS A O 1
ATOM 1570 N N . PHE A 1 201 ? -3.365 13.020 24.649 1.00 87.88 201 PHE A N 1
ATOM 1571 C CA . PHE A 1 201 ? -3.254 12.234 25.876 1.00 87.88 201 PHE A CA 1
ATOM 1572 C C . PHE A 1 201 ? -1.777 12.095 26.253 1.00 87.88 201 PHE A C 1
ATOM 1574 O O . PHE A 1 201 ? -0.996 11.523 25.493 1.00 87.88 201 PHE A O 1
ATOM 1581 N N . THR A 1 202 ? -1.393 12.613 27.422 1.00 92.69 202 THR A N 1
ATOM 1582 C CA . THR A 1 202 ? -0.014 12.485 27.915 1.00 92.69 202 THR A CA 1
ATOM 1583 C C . THR A 1 202 ? 0.257 11.063 28.410 1.00 92.69 202 THR A C 1
ATOM 1585 O O . THR A 1 202 ? -0.666 10.312 28.747 1.00 92.69 202 THR A O 1
ATOM 1588 N N . LYS A 1 203 ? 1.537 10.688 28.495 1.00 92.75 203 LYS A N 1
ATOM 1589 C CA . LYS A 1 203 ? 1.970 9.369 28.981 1.00 92.75 203 LYS A CA 1
ATOM 1590 C C . LYS A 1 203 ? 1.456 9.091 30.399 1.00 92.75 203 LYS A C 1
ATOM 1592 O O . LYS A 1 203 ? 1.029 7.980 30.690 1.00 92.75 203 LYS A O 1
ATOM 1597 N N . GLU A 1 204 ? 1.440 10.109 31.250 1.00 95.44 204 GLU A N 1
ATOM 1598 C CA . GLU A 1 204 ? 1.010 10.060 32.649 1.00 95.44 204 GLU A CA 1
ATOM 1599 C C . GLU A 1 204 ? -0.492 9.776 32.733 1.00 95.44 204 GLU A C 1
ATOM 1601 O O . GLU A 1 204 ? -0.903 8.870 33.455 1.00 95.44 204 GLU A O 1
ATOM 1606 N N . LYS A 1 205 ? -1.309 10.466 31.922 1.00 92.56 205 LYS A N 1
ATOM 1607 C CA . LYS A 1 205 ? -2.756 10.209 31.827 1.00 92.56 205 LYS A CA 1
ATOM 1608 C C . LYS A 1 205 ? -3.053 8.797 31.320 1.00 92.56 205 LYS A C 1
ATOM 1610 O O . LYS A 1 205 ? -3.936 8.129 31.849 1.00 92.56 205 LYS A O 1
ATOM 1615 N N . ILE A 1 206 ? -2.300 8.314 30.331 1.00 91.62 206 ILE A N 1
ATOM 1616 C CA . ILE A 1 206 ? -2.433 6.941 29.816 1.00 91.62 206 ILE A CA 1
ATOM 1617 C C . ILE A 1 206 ? -2.070 5.909 30.898 1.00 91.62 206 ILE A C 1
ATOM 1619 O O . ILE A 1 206 ? -2.749 4.889 31.019 1.00 91.62 206 ILE A O 1
ATOM 1623 N N . LEU A 1 207 ? -1.040 6.170 31.711 1.00 91.56 207 LEU A N 1
ATOM 1624 C CA . LEU A 1 207 ? -0.669 5.304 32.834 1.00 91.56 207 LEU A CA 1
ATOM 1625 C C . LEU A 1 207 ? -1.722 5.316 33.951 1.00 91.56 207 LEU A C 1
ATOM 1627 O O . LEU A 1 207 ? -2.049 4.250 34.461 1.00 91.56 207 LEU A O 1
ATOM 1631 N N . GLN A 1 208 ? -2.300 6.475 34.278 1.00 90.69 208 GLN A N 1
ATOM 1632 C CA . GLN A 1 208 ? -3.405 6.596 35.239 1.00 90.69 208 GLN A CA 1
ATOM 1633 C C . GLN A 1 208 ? -4.649 5.821 34.777 1.00 90.69 208 GLN A C 1
ATOM 1635 O O . GLN A 1 208 ? -5.187 5.023 35.541 1.00 90.69 208 GLN A O 1
ATOM 1640 N N . LEU A 1 209 ? -5.059 5.985 33.511 1.00 88.06 209 LEU A N 1
ATOM 1641 C CA . LEU A 1 209 ? -6.152 5.208 32.910 1.00 88.06 209 LEU A CA 1
ATOM 1642 C C . LEU A 1 209 ? -5.871 3.703 32.976 1.00 88.06 209 LEU A C 1
ATOM 1644 O O . LEU A 1 209 ? -6.739 2.925 33.363 1.00 88.06 209 LEU A O 1
ATOM 1648 N N . LYS A 1 210 ? -4.646 3.287 32.636 1.00 88.50 210 LYS A N 1
ATOM 1649 C CA . LYS A 1 210 ? -4.240 1.883 32.707 1.00 88.50 210 LYS A CA 1
ATOM 1650 C C . LYS A 1 210 ? -4.240 1.345 34.144 1.00 88.50 210 LYS A C 1
ATOM 1652 O O . LYS A 1 210 ? -4.654 0.206 34.322 1.00 88.50 210 LYS A O 1
ATOM 1657 N N . SER A 1 211 ? -3.800 2.119 35.141 1.00 88.50 211 SER A N 1
ATOM 1658 C CA . SER A 1 211 ? -3.820 1.7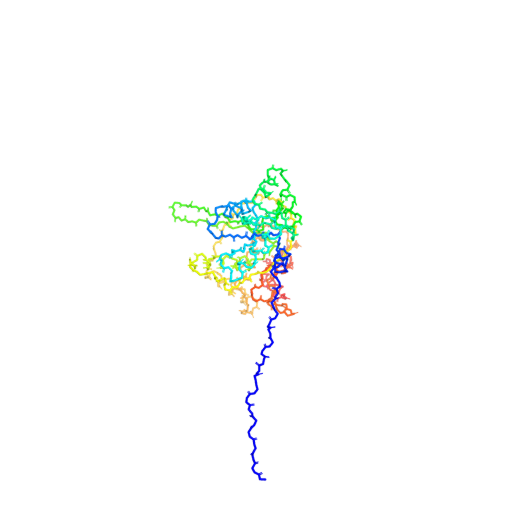01 36.554 1.00 88.50 211 SER A CA 1
ATOM 1659 C C . SER A 1 211 ? -5.249 1.501 37.043 1.00 88.50 211 SER A C 1
ATOM 1661 O O . SER A 1 211 ? -5.583 0.410 37.490 1.00 88.50 211 SER A O 1
ATOM 1663 N N . LYS A 1 212 ? -6.127 2.488 36.812 1.00 85.88 212 LYS A N 1
ATOM 1664 C CA . LYS A 1 212 ? -7.538 2.416 37.209 1.00 85.88 212 LYS A CA 1
ATOM 1665 C C . LYS A 1 212 ? -8.235 1.161 36.663 1.00 85.88 212 LYS A C 1
ATOM 1667 O O . LYS A 1 212 ? -8.839 0.418 37.425 1.00 85.88 212 LYS A O 1
ATOM 1672 N N . ILE A 1 213 ? -8.111 0.881 35.362 1.00 80.50 213 ILE A N 1
ATOM 1673 C CA . ILE A 1 213 ? -8.765 -0.296 34.760 1.00 80.50 213 ILE A CA 1
ATOM 1674 C C . ILE A 1 213 ? -8.073 -1.603 35.211 1.00 80.50 213 ILE A C 1
ATOM 1676 O O . ILE A 1 213 ? -8.727 -2.623 35.401 1.00 80.50 213 ILE A O 1
ATOM 1680 N N . ASN A 1 214 ? -6.752 -1.599 35.428 1.00 83.88 214 ASN A N 1
ATOM 1681 C CA . ASN A 1 214 ? -6.041 -2.746 36.010 1.00 83.88 214 ASN A CA 1
ATOM 1682 C C . ASN A 1 214 ? -6.568 -3.088 37.421 1.00 83.88 214 ASN A C 1
ATOM 1684 O O . ASN A 1 214 ? -6.766 -4.263 37.731 1.00 83.88 214 ASN A O 1
ATOM 1688 N N . GLU A 1 215 ? -6.800 -2.069 38.254 1.00 85.50 215 GLU A N 1
ATOM 1689 C CA . GLU A 1 215 ? -7.335 -2.183 39.616 1.00 85.50 215 GLU A CA 1
ATOM 1690 C C . GLU A 1 215 ? -8.782 -2.702 39.610 1.00 85.50 215 GLU A C 1
ATOM 1692 O O . GLU A 1 215 ? -9.067 -3.676 40.303 1.00 85.50 215 GLU A O 1
ATOM 1697 N N . GLU A 1 216 ? -9.661 -2.147 38.764 1.00 78.81 216 GLU A N 1
ATOM 1698 C CA . GLU A 1 216 ? -11.055 -2.604 38.608 1.00 78.81 216 GLU A CA 1
ATOM 1699 C C . GLU A 1 216 ? -11.174 -4.080 38.165 1.00 78.81 216 GLU A C 1
ATOM 1701 O O . GLU A 1 216 ? -12.091 -4.780 38.591 1.00 78.81 216 GLU A O 1
ATOM 1706 N N . ILE A 1 217 ? -10.256 -4.572 37.321 1.00 74.31 217 ILE A N 1
ATOM 1707 C CA . ILE A 1 217 ? -10.270 -5.958 36.801 1.00 74.31 217 ILE A CA 1
ATOM 1708 C C . ILE A 1 217 ? -9.489 -6.931 37.701 1.00 74.31 217 ILE A C 1
ATOM 1710 O O . ILE A 1 217 ? -9.597 -8.148 37.545 1.00 74.31 217 ILE A O 1
ATOM 1714 N N . GLY A 1 218 ? -8.643 -6.432 38.605 1.00 79.38 218 GLY A N 1
ATOM 1715 C CA . GLY A 1 218 ? -7.658 -7.264 39.302 1.00 79.38 218 GLY A CA 1
ATOM 1716 C C . GLY A 1 218 ? -6.621 -7.873 38.345 1.00 79.38 218 GLY A C 1
ATOM 1717 O O . GLY A 1 218 ? -6.225 -9.032 38.486 1.00 79.38 218 GLY A O 1
ATOM 1718 N N . THR A 1 219 ? -6.185 -7.126 37.324 1.00 77.19 219 THR A N 1
ATOM 1719 C CA . THR A 1 219 ? -5.195 -7.593 36.340 1.00 77.19 219 THR A CA 1
ATOM 1720 C C . THR A 1 219 ? -4.105 -6.561 36.085 1.00 77.19 219 THR A C 1
ATOM 1722 O O . THR A 1 219 ? -4.296 -5.378 36.296 1.00 77.19 219 THR A O 1
ATOM 1725 N N . THR A 1 220 ? -2.946 -6.989 35.583 1.00 78.12 220 THR A N 1
ATOM 1726 C CA . THR A 1 220 ? -1.837 -6.087 35.202 1.00 78.12 220 THR A CA 1
ATOM 1727 C C . THR A 1 220 ? -1.567 -6.069 33.693 1.00 78.12 220 THR A C 1
ATOM 1729 O O . THR A 1 220 ? -0.695 -5.341 33.211 1.00 78.12 220 THR A O 1
ATOM 1732 N N . LYS A 1 221 ? -2.312 -6.881 32.927 1.00 80.88 221 LYS A N 1
ATOM 1733 C CA . LYS A 1 221 ? -2.012 -7.234 31.528 1.00 80.88 221 LYS A CA 1
ATOM 1734 C C . LYS A 1 221 ? -2.619 -6.291 30.476 1.00 80.88 221 LYS A C 1
ATOM 1736 O O . LYS A 1 221 ? -2.439 -6.542 29.289 1.00 80.88 221 LYS A O 1
ATOM 1741 N N . ILE A 1 222 ? -3.316 -5.222 30.870 1.00 81.19 222 ILE A N 1
ATOM 1742 C CA . ILE A 1 222 ? -3.965 -4.292 29.927 1.00 81.19 222 ILE A CA 1
ATOM 1743 C C . ILE A 1 222 ? -2.908 -3.501 29.139 1.00 81.19 222 ILE A C 1
ATOM 1745 O O . ILE A 1 222 ? -1.947 -2.977 29.711 1.00 81.19 222 ILE A O 1
ATOM 1749 N N . SER A 1 223 ? -3.063 -3.385 27.819 1.00 84.88 223 SER A N 1
ATOM 1750 C CA . SER A 1 223 ? -2.217 -2.508 26.997 1.00 84.88 223 SER A CA 1
ATOM 1751 C C . SER A 1 223 ? -2.692 -1.052 27.039 1.00 84.88 223 SER A C 1
ATOM 1753 O O . SER A 1 223 ? -3.877 -0.767 27.202 1.00 84.88 223 SER A O 1
ATOM 1755 N N . SER A 1 224 ? -1.774 -0.106 26.829 1.00 88.25 224 SER A N 1
ATOM 1756 C CA . SER A 1 224 ? -2.107 1.324 26.762 1.00 88.25 224 SER A CA 1
ATOM 1757 C C . SER A 1 224 ? -3.136 1.652 25.671 1.00 88.25 224 SER A C 1
ATOM 1759 O O . SER A 1 224 ? -3.964 2.538 25.860 1.00 88.25 224 SER A O 1
ATOM 1761 N N . LEU A 1 225 ? -3.112 0.915 24.552 1.00 84.00 225 LEU A N 1
ATOM 1762 C CA . LEU A 1 225 ? -4.084 1.056 23.466 1.00 84.00 225 LEU A CA 1
ATOM 1763 C C . LEU A 1 225 ? -5.488 0.627 23.910 1.00 84.00 225 LEU A C 1
ATOM 1765 O O . LEU A 1 225 ? -6.442 1.356 23.664 1.00 84.00 225 LEU A O 1
ATOM 1769 N N . GLN A 1 226 ? -5.614 -0.514 24.597 1.00 81.06 226 GLN A N 1
ATOM 1770 C CA . GLN A 1 226 ? -6.898 -0.972 25.141 1.00 81.06 226 GLN A CA 1
ATOM 1771 C C . GLN A 1 226 ? -7.459 0.036 26.148 1.00 81.06 226 GLN A C 1
ATOM 1773 O O . GLN A 1 226 ? -8.593 0.474 25.986 1.00 81.06 226 GLN A O 1
ATOM 1778 N N . ALA A 1 227 ? -6.654 0.476 27.122 1.00 84.94 227 ALA A N 1
ATOM 1779 C CA . ALA A 1 227 ? -7.082 1.464 28.116 1.00 84.94 227 ALA A CA 1
ATOM 1780 C C . ALA A 1 227 ? -7.594 2.767 27.467 1.00 84.94 227 ALA A C 1
ATOM 1782 O O . ALA A 1 227 ? -8.631 3.298 27.868 1.00 84.94 227 ALA A O 1
ATOM 1783 N N . LEU A 1 228 ? -6.907 3.253 26.426 1.00 87.94 228 LEU A N 1
ATOM 1784 C CA . LEU A 1 228 ? -7.301 4.457 25.697 1.00 87.94 228 LEU A CA 1
ATOM 1785 C C . LEU A 1 228 ? -8.574 4.256 24.856 1.00 87.94 228 LEU A C 1
ATOM 1787 O O . LEU A 1 228 ? -9.471 5.094 24.920 1.00 87.94 228 LEU A O 1
ATOM 1791 N N . LEU A 1 229 ? -8.685 3.158 24.099 1.00 85.31 229 LEU A N 1
ATOM 1792 C CA . LEU A 1 229 ? -9.873 2.857 23.286 1.00 85.31 229 LEU A CA 1
ATOM 1793 C C . LEU A 1 229 ? -11.125 2.671 24.152 1.00 85.31 229 LEU A C 1
ATOM 1795 O O . LEU A 1 229 ? -12.185 3.192 23.812 1.00 85.31 229 LEU A O 1
ATOM 1799 N N . THR A 1 230 ? -10.997 1.978 25.285 1.00 81.44 230 THR A N 1
ATOM 1800 C CA . THR A 1 230 ? -12.068 1.788 26.272 1.00 81.44 230 THR A CA 1
ATOM 1801 C C . THR A 1 230 ? -12.530 3.117 26.874 1.00 81.44 230 THR A C 1
ATOM 1803 O O . THR A 1 230 ? -13.733 3.387 26.933 1.00 81.44 230 THR A O 1
ATOM 1806 N N . HIS A 1 231 ? -11.585 3.983 27.259 1.00 85.44 231 HIS A N 1
ATOM 1807 C CA . HIS A 1 231 ? -11.890 5.310 27.793 1.00 85.44 231 HIS A CA 1
ATOM 1808 C C . HIS A 1 231 ? -12.583 6.210 26.757 1.00 85.44 231 HIS A C 1
ATOM 1810 O O . HIS A 1 231 ? -13.617 6.805 27.059 1.00 85.44 231 HIS A O 1
ATOM 1816 N N . ILE A 1 232 ? -12.061 6.267 25.524 1.00 88.06 232 ILE A N 1
ATOM 1817 C CA . ILE A 1 232 ? -12.655 7.051 24.430 1.00 88.06 232 ILE A CA 1
ATOM 1818 C C . ILE A 1 232 ? -14.060 6.545 24.098 1.00 88.06 232 ILE A C 1
ATOM 1820 O O . ILE A 1 232 ? -14.966 7.361 23.947 1.00 88.06 232 ILE A O 1
ATOM 1824 N N . TRP A 1 233 ? -14.266 5.227 23.999 1.00 87.06 233 TRP A N 1
ATOM 1825 C CA . TRP A 1 233 ? -15.576 4.676 23.645 1.00 87.06 233 TRP A CA 1
ATOM 1826 C C . TRP A 1 233 ? -16.636 5.036 24.682 1.00 87.06 233 TRP A C 1
ATOM 1828 O O . TRP A 1 233 ? -17.652 5.621 24.318 1.00 87.06 233 TRP A O 1
ATOM 1838 N N . SER A 1 234 ? -16.360 4.801 25.965 1.00 84.19 234 SER A N 1
ATOM 1839 C CA . SER A 1 234 ? -17.295 5.136 27.048 1.00 84.19 234 SER A CA 1
ATOM 1840 C C . SER A 1 234 ? -17.621 6.629 27.068 1.00 84.19 234 SER A C 1
ATOM 1842 O O . SER A 1 234 ? -18.785 6.999 27.159 1.00 84.19 234 SER A O 1
ATOM 1844 N N . TYR A 1 235 ? -16.620 7.498 26.875 1.00 85.94 235 TYR A N 1
ATOM 1845 C CA . TYR A 1 235 ? -16.843 8.943 26.793 1.00 85.94 235 TYR A CA 1
ATOM 1846 C C . TYR A 1 235 ? -17.721 9.327 25.587 1.00 85.94 235 TYR A C 1
ATOM 1848 O O . TYR A 1 235 ? -18.649 10.120 25.725 1.00 85.94 235 TYR A O 1
ATOM 1856 N N . VAL A 1 236 ? -17.496 8.727 24.412 1.00 87.38 236 VAL A N 1
ATOM 1857 C CA . VAL A 1 236 ? -18.343 8.940 23.223 1.00 87.38 236 VAL A CA 1
ATOM 1858 C C . VAL A 1 236 ? -19.778 8.456 23.453 1.00 87.38 236 VAL A C 1
ATOM 1860 O O . VAL A 1 236 ? -20.706 9.125 23.003 1.00 87.38 236 VAL A O 1
ATOM 1863 N N . ILE A 1 237 ? -19.982 7.336 24.153 1.00 87.62 237 ILE A N 1
ATOM 1864 C CA . ILE A 1 237 ? -21.323 6.827 24.469 1.00 87.62 237 ILE A CA 1
ATOM 1865 C C . ILE A 1 237 ? -22.035 7.724 25.495 1.00 87.62 237 ILE A C 1
ATOM 1867 O O . ILE A 1 237 ? -23.170 8.116 25.229 1.00 87.62 237 ILE A O 1
ATOM 1871 N N . CYS A 1 238 ? -21.363 8.163 26.570 1.00 83.88 238 CYS A N 1
ATOM 1872 C CA . CYS A 1 238 ? -21.908 9.145 27.524 1.00 83.88 238 CYS A CA 1
ATOM 1873 C C . CYS A 1 238 ? -22.456 10.398 26.826 1.00 83.88 238 CYS A C 1
ATOM 1875 O O . CYS A 1 238 ? -23.543 10.873 27.143 1.00 83.88 238 CYS A O 1
ATOM 1877 N N . PHE A 1 239 ? -21.705 10.944 25.864 1.00 83.69 239 PHE A N 1
ATOM 1878 C CA . PHE A 1 239 ? -22.088 12.175 25.166 1.00 83.69 239 PHE A CA 1
ATOM 1879 C C . PHE A 1 239 ? -23.199 11.991 24.127 1.00 83.69 239 PHE A C 1
ATOM 1881 O O . PHE A 1 239 ? -23.818 12.980 23.737 1.00 83.69 239 PHE A O 1
ATOM 1888 N N . LYS A 1 240 ? -23.465 10.760 23.675 1.00 81.50 240 LYS A N 1
ATOM 1889 C CA . LYS A 1 240 ? -24.504 10.478 22.675 1.00 81.50 240 LYS A CA 1
ATOM 1890 C C . LYS A 1 240 ? -25.910 10.286 23.251 1.00 81.50 240 LYS A C 1
ATOM 1892 O O . LYS A 1 240 ? -26.843 10.261 22.459 1.00 81.50 240 LYS A O 1
ATOM 1897 N N . GLN A 1 241 ? -26.060 10.211 24.578 1.00 80.44 241 GLN A N 1
ATOM 1898 C CA . GLN A 1 241 ? -27.360 10.153 25.273 1.00 80.44 241 GLN A CA 1
ATOM 1899 C C . GLN A 1 241 ? -28.301 9.046 24.751 1.00 80.44 241 GLN A C 1
ATOM 1901 O O . GLN A 1 241 ? -29.493 9.267 24.558 1.00 80.44 241 GLN A O 1
ATOM 1906 N N . PHE A 1 242 ? -27.745 7.859 24.501 1.00 87.38 242 PHE A N 1
ATOM 1907 C CA . PHE A 1 242 ? -28.517 6.660 24.166 1.00 87.38 242 PHE A CA 1
ATOM 1908 C C . PHE A 1 242 ? -29.354 6.162 25.355 1.00 87.38 242 PHE A C 1
ATOM 1910 O O . PHE A 1 242 ? -29.035 6.464 26.510 1.00 87.38 242 PHE A O 1
ATOM 1917 N N . ASP A 1 243 ? -30.382 5.356 25.083 1.00 90.31 243 ASP A N 1
ATOM 1918 C CA . ASP A 1 243 ? -31.124 4.659 26.135 1.00 90.31 243 ASP A CA 1
ATOM 1919 C C . ASP A 1 243 ? -30.226 3.586 26.786 1.00 90.31 243 ASP A C 1
ATOM 1921 O O . ASP A 1 243 ? -29.474 2.915 26.076 1.00 90.31 243 ASP A O 1
ATOM 1925 N N . PRO A 1 244 ? -30.279 3.360 28.114 1.00 88.56 244 PRO A N 1
ATOM 1926 C CA . PRO A 1 244 ? -29.512 2.299 28.769 1.00 88.56 244 PRO A CA 1
ATOM 1927 C C . PRO A 1 244 ? -29.706 0.886 28.188 1.00 88.56 244 PRO A C 1
ATOM 1929 O O . PRO A 1 244 ? -28.822 0.044 28.362 1.00 88.56 244 PRO A O 1
ATOM 1932 N N . GLN A 1 245 ? -30.831 0.606 27.519 1.00 90.88 245 GLN A N 1
ATOM 1933 C CA . GLN A 1 245 ? -31.101 -0.666 26.842 1.00 90.88 245 GLN A CA 1
ATOM 1934 C C . GLN A 1 245 ? -30.561 -0.743 25.407 1.00 90.88 245 GLN A C 1
ATOM 1936 O O . GLN A 1 245 ? -30.508 -1.851 24.866 1.00 90.88 245 GLN A O 1
ATOM 1941 N N . ASP A 1 246 ? -30.148 0.376 24.802 1.00 91.69 246 ASP A N 1
ATOM 1942 C CA . ASP A 1 246 ? -29.578 0.388 23.453 1.00 91.69 246 ASP A CA 1
ATOM 1943 C C . ASP A 1 246 ? -28.290 -0.444 23.404 1.00 91.69 246 ASP A C 1
ATOM 1945 O O . ASP A 1 246 ? -27.429 -0.373 24.288 1.00 91.69 246 ASP A O 1
ATOM 1949 N N . GLU A 1 247 ? -28.125 -1.218 22.332 1.00 91.06 247 GLU A N 1
ATOM 1950 C CA . GLU A 1 247 ? -26.890 -1.949 22.069 1.00 91.06 247 GLU A CA 1
ATOM 1951 C C . GLU A 1 247 ? -25.916 -1.085 21.265 1.00 91.06 247 GLU A C 1
ATOM 1953 O O . GLU A 1 247 ? -26.171 -0.710 20.118 1.00 91.06 247 GLU A O 1
ATOM 1958 N N . VAL A 1 248 ? -24.747 -0.828 21.843 1.00 90.06 248 VAL A N 1
ATOM 1959 C CA . VAL A 1 248 ? -23.651 -0.107 21.196 1.00 90.06 248 VAL A CA 1
ATOM 1960 C C . VAL A 1 248 ? -22.532 -1.069 20.825 1.00 90.06 248 VAL A C 1
ATOM 1962 O O . VAL A 1 248 ? -22.270 -2.054 21.516 1.00 90.06 248 VAL A O 1
ATOM 1965 N N . PHE A 1 249 ? -21.839 -0.776 19.723 1.00 86.81 249 PHE A N 1
ATOM 1966 C CA . PHE A 1 249 ? -20.703 -1.571 19.266 1.00 86.81 249 PHE A CA 1
ATOM 1967 C C . PHE A 1 249 ? -19.430 -0.738 19.111 1.00 86.81 249 PHE A C 1
ATOM 1969 O O . PHE A 1 249 ? -19.458 0.421 18.689 1.00 86.81 249 PHE A O 1
ATOM 1976 N N . ASN A 1 250 ? -18.296 -1.360 19.424 1.00 84.19 250 ASN A N 1
ATOM 1977 C CA . ASN A 1 250 ? -16.959 -0.848 19.161 1.00 84.19 250 ASN A CA 1
ATOM 1978 C C . ASN A 1 250 ? -16.270 -1.759 18.143 1.00 84.19 250 ASN A C 1
ATOM 1980 O O . ASN A 1 250 ? -16.208 -2.973 18.344 1.00 84.19 250 ASN A O 1
ATOM 1984 N N . ARG A 1 251 ? -15.747 -1.186 17.056 1.00 83.31 251 ARG A N 1
ATOM 1985 C CA . ARG A 1 251 ? -15.016 -1.932 16.026 1.00 83.31 251 ARG A CA 1
ATOM 1986 C C . ARG A 1 251 ? -13.518 -1.703 16.198 1.00 83.31 251 ARG A C 1
ATOM 1988 O O . ARG A 1 251 ? -13.035 -0.592 15.995 1.00 83.31 251 ARG A O 1
ATOM 1995 N N . VAL A 1 252 ? -12.780 -2.765 16.512 1.00 84.44 252 VAL A N 1
ATOM 1996 C CA . VAL A 1 252 ? -11.323 -2.737 16.690 1.00 84.44 252 VAL A CA 1
ATOM 1997 C C . VAL A 1 252 ? -10.665 -3.523 15.559 1.00 84.44 252 VAL A C 1
ATOM 1999 O O . VAL A 1 252 ? -11.030 -4.665 15.292 1.00 84.44 252 VAL A O 1
ATOM 2002 N N . MET A 1 253 ? -9.682 -2.927 14.884 1.00 83.94 253 MET A N 1
ATOM 2003 C CA . MET A 1 253 ? -8.887 -3.623 13.866 1.00 83.94 253 MET A CA 1
ATOM 2004 C C . MET A 1 253 ? -7.657 -4.256 14.520 1.00 83.94 253 MET A C 1
ATOM 2006 O O . MET A 1 253 ? -6.883 -3.570 15.187 1.00 83.94 253 MET A O 1
ATOM 2010 N N . ILE A 1 254 ? -7.477 -5.564 14.334 1.00 85.88 254 ILE A N 1
ATOM 2011 C CA . ILE A 1 254 ? -6.422 -6.359 14.970 1.00 85.88 254 ILE A CA 1
ATOM 2012 C C . ILE A 1 254 ? -5.490 -6.906 13.889 1.00 85.88 254 ILE A C 1
ATOM 2014 O O . ILE A 1 254 ? -5.936 -7.593 12.975 1.00 85.88 254 ILE A O 1
ATOM 2018 N N . GLY A 1 255 ? -4.186 -6.643 14.009 1.00 86.62 255 GLY A N 1
ATOM 2019 C CA . GLY A 1 255 ? -3.170 -7.270 13.161 1.00 86.62 255 GLY A CA 1
ATOM 2020 C C . GLY A 1 255 ? -3.017 -8.760 13.487 1.00 86.62 255 GLY A C 1
ATOM 2021 O O . GLY A 1 255 ? -2.639 -9.117 14.607 1.00 86.62 255 GLY A O 1
ATOM 2022 N N . VAL A 1 256 ? -3.295 -9.629 12.515 1.00 89.88 256 VAL A N 1
ATOM 2023 C CA . VAL A 1 256 ? -3.295 -11.093 12.675 1.00 89.88 256 VAL A CA 1
ATOM 2024 C C . VAL A 1 256 ? -2.061 -11.791 12.111 1.00 89.88 256 VAL A C 1
ATOM 2026 O O . VAL A 1 256 ? -1.887 -12.971 12.378 1.00 89.88 256 VAL A O 1
ATOM 2029 N N . GLY A 1 257 ? -1.163 -11.094 11.406 1.00 88.88 257 GLY A N 1
ATOM 2030 C CA . GLY A 1 257 ? 0.024 -11.712 10.786 1.00 88.88 257 GLY A CA 1
ATOM 2031 C C . GLY A 1 257 ? 0.816 -12.675 11.696 1.00 88.88 257 GLY A C 1
ATOM 2032 O O . GLY A 1 257 ? 0.992 -13.828 11.310 1.00 88.88 257 GLY A O 1
ATOM 2033 N N . PRO A 1 258 ? 1.212 -12.276 12.923 1.00 88.56 258 PRO A N 1
ATOM 2034 C CA . PRO A 1 258 ? 1.898 -13.164 13.875 1.00 88.56 258 PRO A CA 1
ATOM 2035 C C . PRO A 1 258 ? 1.010 -14.225 14.553 1.00 88.56 258 PRO A C 1
ATOM 2037 O O . PRO A 1 258 ? 1.533 -15.065 15.276 1.00 88.56 258 PRO A O 1
ATOM 2040 N N . ARG A 1 259 ? -0.318 -14.153 14.388 1.00 88.75 259 ARG A N 1
ATOM 2041 C CA . ARG A 1 259 ? -1.313 -15.071 14.980 1.00 88.75 259 ARG A CA 1
ATOM 2042 C C . ARG A 1 259 ? -1.734 -16.198 14.025 1.00 88.75 259 ARG A C 1
ATOM 2044 O O . ARG A 1 259 ? -2.393 -17.137 14.458 1.00 88.75 259 ARG A O 1
ATOM 2051 N N . LEU A 1 260 ? -1.412 -16.083 12.737 1.00 88.06 260 LEU A N 1
ATOM 2052 C CA . LEU A 1 260 ? -1.706 -17.108 11.735 1.00 88.06 260 LEU A CA 1
ATOM 2053 C C . LEU A 1 260 ? -0.795 -18.333 11.915 1.00 88.06 260 LEU A C 1
ATOM 2055 O O . LEU A 1 260 ? 0.274 -18.246 12.518 1.00 88.06 260 LEU A O 1
ATOM 2059 N N . VAL A 1 261 ? -1.226 -19.482 11.388 1.00 88.56 261 VAL A N 1
ATOM 2060 C CA . VAL A 1 261 ? -0.470 -20.743 11.424 1.00 88.56 261 VAL A CA 1
ATOM 2061 C C . VAL A 1 261 ? -0.345 -21.281 9.990 1.00 88.56 261 VAL A C 1
ATOM 2063 O O . VAL A 1 261 ? -1.343 -21.760 9.452 1.00 88.56 261 VAL A O 1
ATOM 2066 N N . PRO A 1 262 ? 0.843 -21.213 9.353 1.00 91.06 262 PRO A N 1
ATOM 2067 C CA . PRO A 1 262 ? 2.069 -20.564 9.834 1.00 91.06 262 PRO A CA 1
ATOM 2068 C C . PRO A 1 262 ? 1.929 -19.028 9.936 1.00 91.06 262 PRO A C 1
ATOM 2070 O O . PRO A 1 262 ? 1.085 -18.442 9.251 1.00 91.06 262 PRO A O 1
ATOM 2073 N N . PRO A 1 263 ? 2.748 -18.356 10.768 1.00 91.50 263 PRO A N 1
ATOM 2074 C CA . PRO A 1 263 ? 2.722 -16.901 10.885 1.00 91.50 263 PRO A CA 1
ATOM 2075 C C . PRO A 1 263 ? 3.200 -16.240 9.589 1.00 91.50 263 PRO A C 1
ATOM 2077 O O . PRO A 1 263 ? 4.097 -16.746 8.910 1.00 91.50 263 PRO A O 1
ATOM 2080 N N . LEU A 1 264 ? 2.628 -15.081 9.255 1.00 89.62 264 LEU A N 1
ATOM 2081 C CA . LEU A 1 264 ? 3.077 -14.308 8.096 1.00 89.62 264 LEU A CA 1
ATOM 2082 C C . LEU A 1 264 ? 4.496 -13.753 8.310 1.00 89.62 264 LEU A C 1
ATOM 2084 O O . LEU A 1 264 ? 4.852 -13.414 9.444 1.00 89.62 264 LEU A O 1
ATOM 2088 N N . PRO A 1 265 ? 5.284 -13.580 7.228 1.00 87.88 265 PRO A N 1
ATOM 2089 C CA . PRO A 1 265 ? 6.590 -12.935 7.291 1.00 87.88 265 PRO A CA 1
ATOM 2090 C C . PRO A 1 265 ? 6.546 -11.579 8.004 1.00 87.88 265 PRO A C 1
ATOM 2092 O O . PRO A 1 265 ? 5.600 -10.803 7.844 1.00 87.88 265 PRO A O 1
ATOM 2095 N N . GLU A 1 266 ? 7.609 -11.249 8.744 1.00 81.56 266 GLU A N 1
ATOM 2096 C CA . GLU A 1 266 ? 7.713 -9.986 9.492 1.00 81.56 266 GLU A CA 1
ATOM 2097 C C . GLU A 1 266 ? 7.475 -8.757 8.594 1.00 81.56 266 GLU A C 1
ATOM 2099 O O . GLU A 1 266 ? 6.830 -7.796 9.020 1.00 81.56 266 GLU A O 1
ATOM 2104 N N . TYR A 1 267 ? 7.915 -8.842 7.336 1.00 82.38 267 TYR A N 1
ATOM 2105 C CA . TYR A 1 267 ? 7.833 -7.801 6.303 1.00 82.38 267 TYR A CA 1
ATOM 2106 C C . TYR A 1 267 ? 6.766 -8.083 5.236 1.00 82.38 267 TYR A C 1
ATOM 2108 O O . TYR A 1 267 ? 6.860 -7.575 4.122 1.00 82.38 267 TYR A O 1
ATOM 2116 N N . TYR A 1 268 ? 5.755 -8.900 5.557 1.00 84.25 268 TYR A N 1
ATOM 2117 C CA . TYR A 1 268 ? 4.576 -9.045 4.704 1.00 84.25 268 TYR A CA 1
ATOM 2118 C C . TYR A 1 268 ? 3.971 -7.667 4.398 1.00 84.25 268 TYR A C 1
ATOM 2120 O O . TYR A 1 268 ? 3.710 -6.883 5.315 1.00 84.25 268 TYR A O 1
ATOM 2128 N N . PHE A 1 269 ? 3.754 -7.401 3.111 1.00 83.56 269 PHE A N 1
ATOM 2129 C CA . PHE A 1 269 ? 3.215 -6.151 2.596 1.00 83.56 269 PHE A CA 1
ATOM 2130 C C . PHE A 1 269 ? 1.835 -6.418 1.994 1.00 83.56 269 PHE A C 1
ATOM 2132 O O . PHE A 1 269 ? 1.712 -7.147 1.012 1.00 83.56 269 PHE A O 1
ATOM 2139 N N . GLY A 1 270 ? 0.790 -5.872 2.609 1.00 82.19 270 GLY A N 1
ATOM 2140 C CA . GLY A 1 270 ? -0.590 -6.184 2.253 1.00 82.19 270 GLY A CA 1
ATOM 2141 C C . GLY A 1 270 ? -1.567 -5.837 3.371 1.00 82.19 270 GLY A C 1
ATOM 2142 O O . GLY A 1 270 ? -1.294 -4.980 4.212 1.00 82.19 270 GLY A O 1
ATOM 2143 N N . ASN A 1 271 ? -2.697 -6.539 3.409 1.00 86.25 271 ASN A N 1
ATOM 2144 C CA . ASN A 1 271 ? -3.619 -6.510 4.542 1.00 86.25 271 ASN A CA 1
ATOM 2145 C C . ASN A 1 271 ? -3.478 -7.795 5.362 1.00 86.25 271 ASN A C 1
ATOM 2147 O O . ASN A 1 271 ? -3.789 -8.879 4.877 1.00 86.25 271 ASN A O 1
ATOM 2151 N N . ALA A 1 272 ? -3.057 -7.672 6.619 1.00 89.56 272 ALA A N 1
ATOM 2152 C CA . ALA A 1 272 ? -3.026 -8.763 7.592 1.00 89.56 272 ALA A CA 1
ATOM 2153 C C . ALA A 1 272 ? -3.828 -8.381 8.846 1.00 89.56 272 ALA A C 1
ATOM 2155 O O . ALA A 1 272 ? -3.329 -8.472 9.971 1.00 89.56 272 ALA A O 1
ATOM 2156 N N . ILE A 1 273 ? -5.070 -7.927 8.646 1.00 89.31 273 ILE A N 1
ATOM 2157 C CA . ILE A 1 273 ? -5.961 -7.413 9.694 1.00 89.31 273 ILE A CA 1
ATOM 2158 C C . ILE A 1 273 ? -7.302 -8.151 9.728 1.00 89.31 273 ILE A C 1
ATOM 2160 O O . ILE A 1 273 ? -7.865 -8.485 8.690 1.00 89.31 273 ILE A O 1
ATOM 2164 N N . VAL A 1 274 ? -7.840 -8.345 10.931 1.00 85.75 274 VAL A N 1
ATOM 2165 C CA . VAL A 1 274 ? -9.215 -8.806 11.175 1.00 85.75 274 VAL A CA 1
ATOM 2166 C C . VAL A 1 274 ? -9.968 -7.725 11.942 1.00 85.75 274 VAL A C 1
ATOM 2168 O O . VAL A 1 274 ? -9.396 -7.016 12.772 1.00 85.75 274 VAL A O 1
ATOM 2171 N N . SER A 1 275 ? -11.259 -7.581 11.649 1.00 83.69 275 SER A N 1
ATOM 2172 C CA . SER A 1 275 ? -12.141 -6.665 12.365 1.00 83.69 275 SER A CA 1
ATOM 2173 C C . SER A 1 275 ? -12.842 -7.392 13.509 1.00 83.69 275 SER A C 1
ATOM 2175 O O . SER A 1 275 ? -13.680 -8.257 13.274 1.00 83.69 275 SER A O 1
ATOM 2177 N N . CYS A 1 276 ? -12.505 -7.020 14.739 1.00 82.50 276 CYS A N 1
ATOM 2178 C CA . CYS A 1 276 ? -13.236 -7.388 15.944 1.00 82.50 276 CYS A CA 1
ATOM 2179 C C . CYS A 1 276 ? -14.394 -6.402 16.157 1.00 82.50 276 CYS A C 1
ATOM 2181 O O . CYS A 1 276 ? -14.239 -5.195 15.947 1.00 82.50 276 CYS A O 1
ATOM 2183 N N . MET A 1 277 ? -15.548 -6.910 16.590 1.00 83.56 277 MET A N 1
ATOM 2184 C CA . MET A 1 277 ? -16.669 -6.102 17.058 1.00 83.56 277 MET A CA 1
ATOM 2185 C C . MET A 1 277 ? -17.024 -6.533 18.478 1.00 83.56 277 MET A C 1
ATOM 2187 O O . MET A 1 277 ? -17.437 -7.669 18.682 1.00 83.56 277 MET A O 1
ATOM 2191 N N . VAL A 1 278 ? -16.895 -5.616 19.435 1.00 82.88 278 VAL A N 1
ATOM 2192 C CA . VAL A 1 278 ? -17.424 -5.797 20.792 1.00 82.88 278 VAL A CA 1
ATOM 2193 C C . VAL A 1 278 ? -18.777 -5.109 20.863 1.00 82.88 278 VAL A C 1
ATOM 2195 O O . VAL A 1 278 ? -18.902 -3.969 20.413 1.00 82.88 278 VAL A O 1
ATOM 2198 N N . LYS A 1 279 ? -19.780 -5.797 21.407 1.00 86.12 279 LYS A N 1
ATOM 2199 C CA . LYS A 1 279 ? -21.167 -5.337 21.517 1.00 86.12 279 LYS A CA 1
ATOM 2200 C C . LYS A 1 279 ? -21.586 -5.401 22.985 1.00 86.12 279 LYS A C 1
ATOM 2202 O O . LYS A 1 279 ? -21.302 -6.396 23.639 1.00 86.12 279 LYS A O 1
ATOM 2207 N N . MET A 1 280 ? -22.220 -4.352 23.497 1.00 87.19 280 MET A N 1
ATOM 2208 C CA . MET A 1 280 ? -22.657 -4.266 24.897 1.00 87.19 280 MET A CA 1
ATOM 2209 C C . MET A 1 280 ? -23.818 -3.275 25.017 1.00 87.19 280 MET A C 1
ATOM 2211 O O . MET A 1 280 ? -23.962 -2.396 24.160 1.00 87.19 280 MET A O 1
ATOM 2215 N N . LYS A 1 281 ? -24.644 -3.387 26.062 1.00 90.06 281 LYS A N 1
ATOM 2216 C CA . LYS A 1 281 ? -25.661 -2.363 26.338 1.00 90.06 281 LYS A CA 1
ATOM 2217 C C . LYS A 1 281 ? -25.035 -1.078 26.870 1.00 90.06 281 LYS A C 1
ATOM 2219 O O . LYS A 1 281 ? -24.003 -1.103 27.540 1.00 90.06 281 LYS A O 1
ATOM 2224 N N . VAL A 1 282 ? -25.689 0.053 26.626 1.00 88.38 282 VAL A N 1
ATOM 2225 C CA . VAL A 1 282 ? -25.254 1.361 27.139 1.00 88.38 282 VAL A CA 1
ATOM 2226 C C . VAL A 1 282 ? -25.211 1.380 28.667 1.00 88.38 282 VAL A C 1
ATOM 2228 O O . VAL A 1 282 ? -24.216 1.830 29.226 1.00 88.38 282 VAL A O 1
ATOM 2231 N N . GLY A 1 283 ? -26.228 0.840 29.348 1.00 85.75 283 GLY A N 1
ATOM 2232 C CA . GLY A 1 283 ? -26.233 0.735 30.812 1.00 85.75 283 GLY A CA 1
ATOM 2233 C C . GLY A 1 283 ? -25.026 -0.050 31.332 1.00 85.75 283 GLY A C 1
ATOM 2234 O O . GLY A 1 283 ? -24.257 0.460 32.140 1.00 85.75 283 GLY A O 1
ATOM 2235 N N . GLU A 1 284 ? -24.786 -1.236 30.771 1.00 84.38 284 GLU A N 1
ATOM 2236 C CA . GLU A 1 284 ? -23.663 -2.111 31.136 1.00 84.38 284 GLU A CA 1
ATOM 2237 C C . GLU A 1 284 ? -22.284 -1.483 30.873 1.00 84.38 284 GLU A C 1
ATOM 2239 O O . GLU A 1 284 ? -21.341 -1.782 31.601 1.00 84.38 284 GLU A O 1
ATOM 2244 N N . LEU A 1 285 ? -22.148 -0.625 29.851 1.00 83.50 285 LEU A N 1
ATOM 2245 C CA . LEU A 1 285 ? -20.907 0.098 29.543 1.00 83.50 285 LEU A CA 1
ATOM 2246 C C . LEU A 1 285 ? -20.641 1.260 30.513 1.00 83.50 285 LEU A C 1
ATOM 2248 O O . LEU A 1 285 ? -19.479 1.572 30.783 1.00 83.50 285 LEU A O 1
ATOM 2252 N N . LEU A 1 286 ? -21.699 1.922 30.989 1.00 81.88 286 LEU A N 1
ATOM 2253 C CA . LEU A 1 286 ? -21.617 3.128 31.821 1.00 81.88 286 LEU A CA 1
ATOM 2254 C C . LEU A 1 286 ? -21.712 2.849 33.332 1.00 81.88 286 LEU A C 1
ATOM 2256 O O . LEU A 1 286 ? -21.375 3.723 34.131 1.00 81.88 286 LEU A O 1
ATOM 2260 N N . GLU A 1 287 ? -22.126 1.642 33.720 1.00 80.94 287 GLU A N 1
ATOM 2261 C CA . GLU A 1 287 ? -22.028 1.111 35.083 1.00 80.94 287 GLU A CA 1
ATOM 2262 C C . GLU A 1 287 ? -20.583 1.095 35.616 1.00 80.94 287 GLU A C 1
ATOM 2264 O O . GLU A 1 287 ? -19.598 1.035 34.872 1.00 80.94 287 GLU A O 1
ATOM 2269 N N . GLU A 1 288 ? -20.445 1.087 36.944 1.00 65.56 288 GLU A N 1
ATOM 2270 C CA . GLU A 1 288 ? -19.156 0.890 37.606 1.00 65.56 288 GLU A CA 1
ATOM 2271 C C . GLU A 1 288 ? -18.604 -0.510 37.263 1.00 65.56 288 GLU A C 1
ATOM 2273 O O . GLU A 1 288 ? -19.241 -1.534 37.515 1.00 65.56 288 GLU A O 1
ATOM 2278 N N . GLY A 1 289 ? -17.442 -0.556 36.601 1.00 65.31 289 GLY A N 1
ATOM 2279 C CA . GLY A 1 289 ? -16.892 -1.778 35.999 1.00 65.31 289 GLY A CA 1
ATOM 2280 C C . GLY A 1 289 ? -17.343 -2.079 34.555 1.00 65.31 289 GLY A C 1
ATOM 2281 O O . GLY A 1 289 ? -16.908 -3.080 33.984 1.00 65.31 289 GLY A O 1
ATOM 2282 N N . GLY A 1 290 ? -18.133 -1.224 33.897 1.00 66.12 290 GLY A N 1
ATOM 2283 C CA . GLY A 1 290 ? -18.494 -1.387 32.477 1.00 66.12 290 GLY A CA 1
ATOM 2284 C C . GLY A 1 290 ? -17.295 -1.296 31.522 1.00 66.12 290 GLY A C 1
ATOM 2285 O O . GLY A 1 290 ? -17.122 -2.125 30.622 1.00 66.12 290 GLY A O 1
ATOM 2286 N N . LEU A 1 291 ? -16.368 -0.373 31.816 1.00 64.31 291 LEU A N 1
ATOM 2287 C CA . LEU A 1 291 ? -15.025 -0.280 31.209 1.00 64.31 291 LEU A CA 1
ATOM 2288 C C . LEU A 1 291 ? -14.277 -1.625 31.254 1.00 64.31 291 LEU A C 1
ATOM 2290 O O . LEU A 1 291 ? -13.552 -1.999 30.327 1.00 64.31 291 LEU A O 1
ATOM 2294 N N . SER A 1 292 ? -14.471 -2.341 32.357 1.00 63.84 292 SER A N 1
ATOM 2295 C CA . SER A 1 292 ? -13.778 -3.569 32.709 1.00 63.84 292 SER A CA 1
ATOM 2296 C C . SER A 1 292 ? -14.360 -4.801 32.001 1.00 63.84 292 SER A C 1
ATOM 2298 O O . SER A 1 292 ? -13.598 -5.662 31.554 1.00 63.84 292 SER A O 1
ATOM 2300 N N . ARG A 1 293 ? -15.683 -4.842 31.773 1.00 66.94 293 ARG A N 1
ATOM 2301 C CA . ARG A 1 293 ? -16.338 -5.860 30.925 1.00 66.94 293 ARG A CA 1
ATOM 2302 C C . ARG A 1 293 ? -15.912 -5.734 29.456 1.00 66.94 293 ARG A C 1
ATOM 2304 O O . ARG A 1 293 ? -15.484 -6.724 28.867 1.00 66.94 293 ARG A O 1
ATOM 2311 N N . HIS A 1 294 ? -15.893 -4.513 28.903 1.00 66.69 294 HIS A N 1
ATOM 2312 C CA . HIS A 1 294 ? -15.421 -4.248 27.528 1.00 66.69 294 HIS A CA 1
ATOM 2313 C C . HIS A 1 294 ? -14.009 -4.795 27.263 1.00 66.69 294 HIS A C 1
ATOM 2315 O O . HIS A 1 294 ? -13.728 -5.349 26.202 1.00 66.69 294 HIS A O 1
ATOM 2321 N N . PHE A 1 295 ? -13.103 -4.686 28.240 1.00 65.06 295 PHE A N 1
ATOM 2322 C CA . PHE A 1 295 ? -11.746 -5.217 28.103 1.00 65.06 295 PHE A CA 1
ATOM 2323 C C . PHE A 1 295 ? -11.697 -6.747 27.949 1.00 65.06 295 PHE A C 1
ATOM 2325 O O . PHE A 1 295 ? -10.867 -7.241 27.181 1.00 65.06 295 PHE A O 1
ATOM 2332 N N . LEU A 1 296 ? -12.538 -7.494 28.673 1.00 62.72 296 LEU A N 1
ATOM 2333 C CA . LEU A 1 296 ? -12.540 -8.960 28.613 1.00 62.72 296 LEU A CA 1
ATOM 2334 C C . LEU A 1 296 ? -12.938 -9.453 27.218 1.00 62.72 296 LEU A C 1
ATOM 2336 O O . LEU A 1 296 ? -12.249 -10.315 26.672 1.00 62.72 296 LEU A O 1
ATOM 2340 N N . GLU A 1 297 ? -13.940 -8.820 26.608 1.00 62.91 297 GLU A N 1
ATOM 2341 C CA . GLU A 1 297 ? -14.369 -9.087 25.230 1.00 62.91 297 GLU A CA 1
ATOM 2342 C C . GLU A 1 297 ? -13.258 -8.794 24.203 1.00 62.91 297 GLU A C 1
ATOM 2344 O O . GLU A 1 297 ? -12.986 -9.616 23.330 1.00 62.91 297 GLU A O 1
ATOM 2349 N N . ILE A 1 298 ? -12.518 -7.680 24.337 1.00 63.38 298 ILE A N 1
ATOM 2350 C CA . ILE A 1 298 ? -11.356 -7.401 23.459 1.00 63.38 298 ILE A CA 1
ATOM 2351 C C . ILE A 1 298 ? -10.244 -8.453 23.631 1.00 63.38 298 ILE A C 1
ATOM 2353 O O . ILE A 1 298 ? -9.476 -8.698 22.703 1.00 63.38 298 ILE A O 1
ATOM 2357 N N . LYS A 1 299 ? -10.099 -9.039 24.825 1.00 58.50 299 LYS A N 1
ATOM 2358 C CA . LYS A 1 299 ? -9.013 -9.974 25.160 1.00 58.50 299 LYS A CA 1
ATOM 2359 C C . LYS A 1 299 ? -9.297 -11.418 24.722 1.00 58.50 299 LYS A C 1
ATOM 2361 O O . LYS A 1 299 ? -8.361 -12.214 24.667 1.00 58.50 299 LYS A O 1
ATOM 2366 N N . ALA A 1 300 ? -10.544 -11.764 24.417 1.00 49.72 300 ALA A N 1
ATOM 2367 C CA . ALA A 1 300 ? -10.936 -13.099 23.964 1.00 49.72 300 ALA A CA 1
ATOM 2368 C C . ALA A 1 300 ? -10.550 -13.406 22.492 1.00 49.72 300 ALA A C 1
ATOM 2370 O O . ALA A 1 300 ? -10.955 -14.444 21.968 1.00 49.72 300 ALA A O 1
ATOM 2371 N N . ILE A 1 301 ? -9.802 -12.504 21.828 1.00 44.47 301 ILE A N 1
ATOM 2372 C CA . ILE A 1 301 ? -9.584 -12.421 20.368 1.00 44.47 301 ILE A CA 1
ATOM 2373 C C . ILE A 1 301 ? -8.097 -12.145 20.031 1.00 44.47 301 ILE A C 1
ATOM 2375 O O . ILE A 1 301 ? -7.562 -12.792 19.102 1.00 44.47 301 ILE A O 1
#